Protein AF-U2ZRL0-F1 (afdb_monomer)

Structure (mmCIF, N/CA/C/O backbone):
data_AF-U2ZRL0-F1
#
_entry.id   AF-U2ZRL0-F1
#
loop_
_atom_site.group_PDB
_atom_site.id
_atom_site.type_symbol
_atom_site.label_atom_id
_atom_site.label_alt_id
_atom_site.label_comp_id
_atom_site.label_asym_id
_atom_site.label_entity_id
_atom_site.label_seq_id
_atom_site.pdbx_PDB_ins_code
_atom_site.Cartn_x
_atom_site.Cartn_y
_atom_site.Cartn_z
_atom_site.occupancy
_atom_site.B_iso_or_equiv
_atom_site.auth_seq_id
_atom_site.auth_comp_id
_atom_site.auth_asym_id
_atom_site.auth_atom_id
_atom_site.pdbx_PDB_model_num
ATOM 1 N N . MET A 1 1 ? -9.849 -4.096 -5.972 1.00 90.25 1 MET A N 1
ATOM 2 C CA . MET A 1 1 ? -9.558 -5.100 -4.924 1.00 90.25 1 MET A CA 1
ATOM 3 C C . MET A 1 1 ? -9.598 -4.490 -3.527 1.00 90.25 1 MET A C 1
ATOM 5 O O . MET A 1 1 ? -10.509 -4.834 -2.794 1.00 90.25 1 MET A O 1
ATOM 9 N N . ALA A 1 2 ? -8.692 -3.570 -3.168 1.00 96.88 2 ALA A N 1
ATOM 10 C CA . ALA A 1 2 ? -8.623 -2.992 -1.81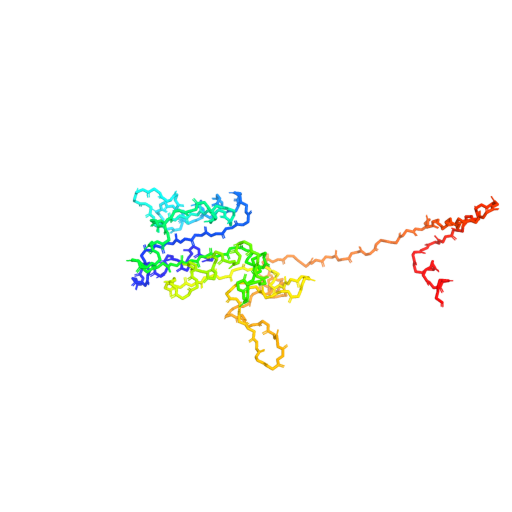5 1.00 96.88 2 ALA A CA 1
ATOM 11 C C . ALA A 1 2 ? -9.963 -2.409 -1.314 1.00 96.88 2 ALA A C 1
ATOM 13 O O . ALA A 1 2 ? -10.403 -2.731 -0.216 1.00 96.88 2 ALA A O 1
ATOM 14 N N . ALA A 1 3 ? -10.660 -1.642 -2.161 1.00 97.69 3 ALA A N 1
ATOM 15 C CA . ALA A 1 3 ? -11.983 -1.100 -1.843 1.00 97.69 3 ALA A CA 1
ATOM 16 C C . ALA A 1 3 ? -13.050 -2.182 -1.590 1.00 97.69 3 ALA A C 1
ATOM 18 O O . ALA A 1 3 ? -13.888 -2.019 -0.711 1.00 97.69 3 ALA A O 1
ATOM 19 N N . GLU A 1 4 ? -13.003 -3.300 -2.323 1.00 97.94 4 GLU A N 1
ATOM 20 C CA . GLU A 1 4 ? -13.949 -4.410 -2.141 1.00 97.94 4 GLU A CA 1
ATOM 21 C C . GLU A 1 4 ? -13.670 -5.168 -0.839 1.00 97.94 4 GLU A C 1
ATOM 23 O O . GLU A 1 4 ? -14.592 -5.523 -0.109 1.00 97.94 4 GLU A O 1
ATOM 28 N N . LEU A 1 5 ? -12.391 -5.360 -0.497 1.00 97.94 5 LEU A N 1
ATOM 29 C CA . LEU A 1 5 ? -12.010 -5.930 0.794 1.00 97.94 5 LEU A CA 1
ATOM 30 C C . LEU A 1 5 ? -12.505 -5.046 1.945 1.00 97.94 5 LEU A C 1
ATOM 32 O O . LEU A 1 5 ? -13.118 -5.553 2.881 1.00 97.94 5 LEU A O 1
ATOM 36 N N . ALA A 1 6 ? -12.288 -3.731 1.854 1.00 98.38 6 ALA A N 1
ATOM 37 C CA . ALA A 1 6 ? -12.780 -2.779 2.843 1.00 98.38 6 ALA A CA 1
ATOM 38 C C . ALA A 1 6 ? -14.313 -2.822 2.962 1.00 98.38 6 ALA A C 1
ATOM 40 O O . ALA A 1 6 ? -14.832 -2.898 4.072 1.00 98.38 6 ALA A O 1
ATOM 41 N N . ASN A 1 7 ? -15.033 -2.864 1.834 1.00 98.31 7 ASN A N 1
ATOM 42 C CA . ASN A 1 7 ? -16.491 -3.017 1.803 1.00 98.31 7 ASN A CA 1
ATOM 43 C C . ASN A 1 7 ? -16.935 -4.263 2.570 1.00 98.31 7 ASN A C 1
ATOM 45 O O . ASN A 1 7 ? -17.820 -4.206 3.422 1.00 98.31 7 ASN A O 1
ATOM 49 N N . ARG A 1 8 ? -16.274 -5.394 2.307 1.00 98.38 8 ARG A N 1
ATOM 50 C CA . ARG A 1 8 ? -16.603 -6.656 2.959 1.00 98.38 8 ARG A CA 1
ATOM 51 C C . ARG A 1 8 ? -16.315 -6.625 4.456 1.00 98.38 8 ARG A C 1
ATOM 53 O O . ARG A 1 8 ? -17.116 -7.143 5.226 1.00 98.38 8 ARG A O 1
ATOM 60 N N . LEU A 1 9 ? -15.204 -6.022 4.875 1.00 98.50 9 LEU A N 1
ATOM 61 C CA . LEU A 1 9 ? -14.854 -5.887 6.290 1.00 98.50 9 LEU A CA 1
ATOM 62 C C . LEU A 1 9 ? -15.822 -4.960 7.038 1.00 98.50 9 LEU A C 1
ATOM 64 O O . LEU A 1 9 ? -16.202 -5.288 8.158 1.00 98.50 9 LEU A O 1
ATOM 68 N N . LEU A 1 10 ? -16.272 -3.870 6.410 1.00 98.19 10 LEU A N 1
ATOM 69 C CA . LEU A 1 10 ? -17.304 -2.982 6.958 1.00 98.19 10 LEU A CA 1
ATOM 70 C C . LEU A 1 10 ? -18.647 -3.711 7.107 1.00 98.19 10 LEU A C 1
ATOM 72 O O . LEU A 1 10 ? -19.270 -3.653 8.160 1.00 98.19 10 LEU A O 1
ATOM 76 N N . GLN A 1 11 ? -19.084 -4.446 6.079 1.00 98.12 11 GLN A N 1
ATOM 77 C CA . GLN A 1 11 ? -20.334 -5.221 6.122 1.00 98.12 11 GLN A CA 1
ATOM 78 C C . GLN A 1 11 ? -20.322 -6.327 7.182 1.00 98.12 11 GLN A C 1
ATOM 80 O O . GLN A 1 11 ? -21.369 -6.686 7.712 1.00 98.12 11 GLN A O 1
ATOM 85 N N . LEU A 1 12 ? -19.146 -6.894 7.455 1.00 98.44 12 LEU A N 1
ATOM 86 C CA . LEU A 1 12 ? -18.948 -7.908 8.487 1.00 98.44 12 LEU A CA 1
ATOM 87 C C . LEU A 1 12 ? -18.695 -7.307 9.876 1.00 98.44 12 LEU A C 1
ATOM 89 O O . LEU A 1 12 ? -18.368 -8.066 10.785 1.00 98.44 12 LEU A O 1
ATOM 93 N N . ASP A 1 13 ? -18.806 -5.983 10.025 1.00 98.19 13 ASP A N 1
ATOM 94 C CA . ASP A 1 13 ? -18.546 -5.259 11.269 1.00 98.19 13 ASP A CA 1
ATOM 95 C C . ASP A 1 13 ? -17.174 -5.606 11.875 1.00 98.19 13 ASP A C 1
ATOM 97 O O . ASP A 1 13 ? -17.035 -5.868 13.067 1.00 98.19 13 ASP A O 1
ATOM 101 N N . LYS A 1 14 ? -16.139 -5.688 11.028 1.00 98.56 14 LYS A N 1
ATOM 102 C CA . LYS A 1 14 ? -14.753 -5.970 11.446 1.00 98.56 14 LYS A CA 1
ATOM 103 C C . LYS A 1 14 ? -13.887 -4.721 11.552 1.00 98.56 14 LYS A C 1
ATOM 105 O O . LYS A 1 14 ? -12.856 -4.771 12.216 1.00 98.56 14 LYS A O 1
ATOM 110 N N . ILE A 1 15 ? -14.281 -3.646 10.876 1.00 98.56 15 ILE A N 1
ATOM 111 C CA . ILE A 1 15 ? -13.578 -2.362 10.858 1.00 98.56 15 ILE A CA 1
ATOM 112 C C . ILE A 1 15 ? -14.587 -1.220 10.925 1.00 98.56 15 ILE A C 1
ATOM 114 O O . ILE A 1 15 ? -15.712 -1.365 10.451 1.00 98.56 15 ILE A O 1
ATOM 118 N N . ASP A 1 16 ? -14.149 -0.087 11.457 1.00 98.06 16 ASP A N 1
ATOM 119 C CA . ASP A 1 16 ? -14.933 1.145 11.577 1.00 98.06 16 ASP A CA 1
ATOM 120 C C . ASP A 1 16 ? -14.483 2.198 10.557 1.00 98.06 16 ASP A C 1
ATOM 122 O O . ASP A 1 16 ? -15.308 2.915 9.984 1.00 98.06 16 ASP A O 1
ATOM 126 N N . LEU A 1 17 ? -13.168 2.271 10.316 1.00 98.19 17 LEU A N 1
ATOM 127 C CA . LEU A 1 17 ? -12.525 3.289 9.488 1.00 98.19 17 LEU A CA 1
ATOM 128 C C . LEU A 1 17 ? -11.502 2.684 8.523 1.00 98.19 17 LEU A C 1
ATOM 130 O O . LEU A 1 17 ? -10.914 1.630 8.777 1.00 98.19 17 LEU A O 1
ATOM 134 N N . VAL A 1 18 ? -11.261 3.396 7.422 1.00 98.44 18 VAL A N 1
ATOM 135 C CA . VAL A 1 18 ? -10.249 3.042 6.419 1.00 98.44 18 VAL A CA 1
ATOM 136 C C . VAL A 1 18 ? -9.253 4.184 6.243 1.00 98.44 18 VAL A C 1
ATOM 138 O O . VAL A 1 18 ? -9.642 5.297 5.894 1.00 98.44 18 VAL A O 1
ATOM 141 N N . LEU A 1 19 ? -7.965 3.904 6.420 1.00 98.44 19 LEU A N 1
ATOM 142 C CA . LEU A 1 19 ? -6.886 4.842 6.113 1.00 98.44 19 LEU A CA 1
ATOM 143 C C . LEU A 1 19 ? -6.071 4.314 4.933 1.00 98.44 19 LEU A C 1
ATOM 145 O O . LEU A 1 19 ? -5.589 3.187 4.974 1.00 98.44 19 LEU A O 1
ATOM 149 N N . CYS A 1 20 ? -5.919 5.118 3.883 1.00 98.44 20 CYS A N 1
ATOM 150 C CA . CYS A 1 20 ? -5.143 4.760 2.696 1.00 98.44 20 CYS A CA 1
ATOM 151 C C . CYS A 1 20 ? -3.927 5.676 2.542 1.00 98.44 20 CYS A C 1
ATOM 153 O O . CYS A 1 20 ? -4.073 6.898 2.524 1.00 98.44 20 CYS A O 1
ATOM 155 N N . PHE A 1 21 ? -2.756 5.085 2.329 1.00 98.31 21 PHE A N 1
ATOM 156 C CA . PHE A 1 21 ? -1.492 5.782 2.127 1.00 98.31 21 PHE A CA 1
ATOM 157 C C . PHE A 1 21 ? -0.893 5.413 0.769 1.00 98.31 21 PHE A C 1
ATOM 159 O O . PHE A 1 21 ? -0.893 4.245 0.376 1.00 98.31 21 PHE A O 1
ATOM 166 N N . ALA A 1 22 ? -0.406 6.412 0.035 1.00 97.88 22 ALA A N 1
ATOM 167 C CA . ALA A 1 22 ? 0.125 6.234 -1.315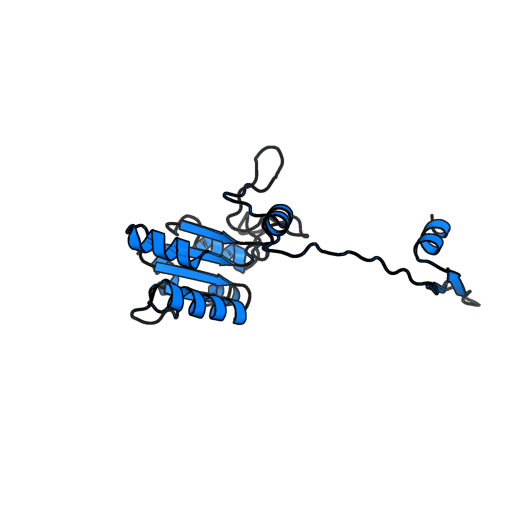 1.00 97.88 22 ALA A CA 1
ATOM 168 C C . ALA A 1 22 ? 1.309 7.172 -1.613 1.00 97.88 22 ALA A C 1
ATOM 170 O O . ALA A 1 22 ? 1.442 8.219 -0.975 1.00 97.88 22 ALA A O 1
ATOM 171 N N . PRO A 1 23 ? 2.149 6.878 -2.622 1.00 96.81 23 PRO A N 1
ATOM 172 C CA . PRO A 1 23 ? 3.321 7.704 -2.922 1.00 96.81 23 PRO A CA 1
ATOM 173 C C . PRO A 1 23 ? 3.004 9.044 -3.601 1.00 96.81 23 PRO A C 1
ATOM 175 O O . PRO A 1 23 ? 3.844 9.943 -3.584 1.00 96.81 23 PRO A O 1
ATOM 178 N N . SER A 1 24 ? 1.826 9.201 -4.217 1.0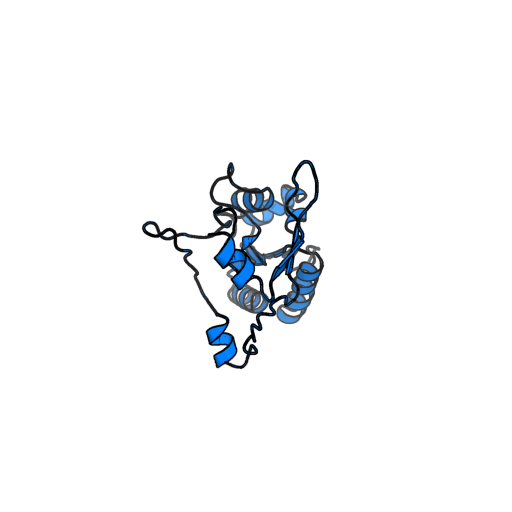0 97.00 24 SER A N 1
ATOM 179 C CA . SER A 1 24 ? 1.486 10.405 -4.984 1.00 97.00 24 SER A CA 1
ATOM 180 C C . SER A 1 24 ? 0.028 10.833 -4.830 1.00 97.00 24 SER A C 1
ATOM 182 O O . SER A 1 24 ? -0.867 10.014 -4.611 1.00 97.00 24 SER A O 1
ATOM 184 N N . CYS A 1 25 ? -0.228 12.130 -5.020 1.00 97.25 25 CYS A N 1
ATOM 185 C CA . CYS A 1 25 ? -1.578 12.696 -4.981 1.00 97.25 25 CYS A CA 1
ATOM 186 C C . CYS A 1 25 ? -2.514 12.070 -6.028 1.00 97.25 25 CYS A C 1
ATOM 188 O O . CYS A 1 25 ? -3.709 11.943 -5.782 1.00 97.25 25 CYS A O 1
ATOM 190 N N . GLN A 1 26 ? -1.981 11.652 -7.181 1.00 97.69 26 GLN A N 1
ATOM 191 C CA . GLN A 1 26 ? -2.773 10.997 -8.224 1.00 97.69 26 GLN A CA 1
ATOM 192 C C . GLN A 1 26 ? -3.321 9.649 -7.746 1.00 97.69 26 GLN A C 1
ATOM 194 O O . GLN A 1 26 ? -4.488 9.339 -7.982 1.00 97.69 26 GLN A O 1
ATOM 199 N N . VAL A 1 27 ? -2.498 8.861 -7.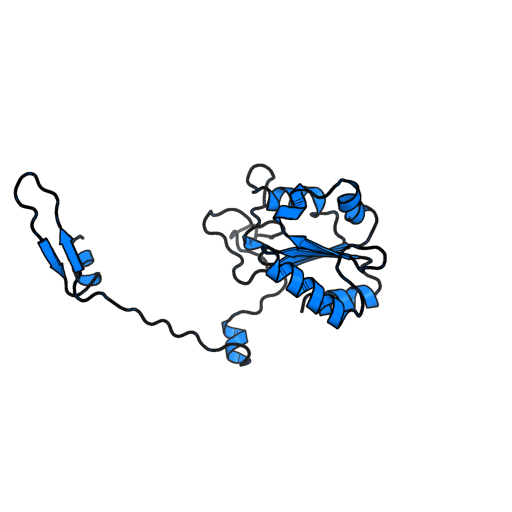050 1.00 96.94 27 VAL A N 1
ATOM 200 C CA . VAL A 1 27 ? -2.937 7.582 -6.482 1.00 96.94 27 VAL A CA 1
ATOM 201 C C . VAL A 1 27 ? -3.921 7.816 -5.335 1.00 96.94 27 VAL A C 1
ATOM 203 O O . VAL A 1 27 ? -4.943 7.138 -5.270 1.00 96.94 27 VAL A O 1
ATOM 206 N N . VAL A 1 28 ? -3.683 8.823 -4.486 1.00 98.19 28 VAL A N 1
ATOM 207 C CA . VAL A 1 28 ? -4.630 9.230 -3.428 1.00 98.19 28 VAL A CA 1
ATOM 208 C C . VAL A 1 28 ? -6.004 9.579 -4.004 1.00 98.19 28 VAL A C 1
ATOM 210 O O . VAL A 1 28 ? -7.022 9.119 -3.489 1.00 98.19 28 VAL A O 1
ATOM 213 N N . GLU A 1 29 ? -6.058 10.346 -5.091 1.00 98.00 29 GLU A N 1
ATOM 214 C CA . GLU A 1 29 ? -7.327 10.677 -5.744 1.00 98.00 29 GLU A CA 1
ATOM 215 C C . GLU A 1 29 ? -7.984 9.440 -6.377 1.00 98.00 29 GLU A C 1
ATOM 217 O O . GLU A 1 29 ? -9.196 9.237 -6.270 1.00 98.00 29 GLU A O 1
ATOM 222 N N . GLY A 1 30 ? -7.175 8.542 -6.946 1.00 97.69 30 GLY A N 1
ATOM 223 C CA . GLY A 1 30 ? -7.627 7.226 -7.398 1.00 97.69 30 GLY A CA 1
ATOM 224 C C . GLY A 1 3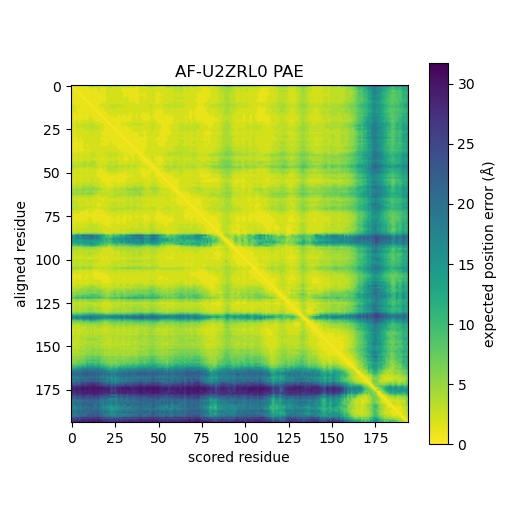0 ? -8.263 6.401 -6.274 1.00 97.69 30 GLY A C 1
ATOM 225 O O . GLY A 1 30 ? -9.330 5.807 -6.477 1.00 97.69 30 GLY A O 1
ATOM 226 N N . PHE A 1 31 ? -7.666 6.410 -5.076 1.00 97.75 31 PHE A N 1
ATOM 227 C CA . PHE A 1 31 ? -8.250 5.799 -3.886 1.00 97.75 31 PHE A CA 1
ATOM 228 C C . PHE A 1 31 ? -9.587 6.440 -3.531 1.00 97.75 31 PHE A C 1
ATOM 230 O O . PHE A 1 31 ? -10.578 5.720 -3.430 1.00 97.75 31 PHE A O 1
ATOM 237 N N . ARG A 1 32 ? -9.656 7.770 -3.409 1.00 98.12 32 ARG A N 1
ATOM 238 C CA . ARG A 1 32 ? -10.901 8.480 -3.069 1.00 98.12 32 ARG A CA 1
ATOM 239 C C . ARG A 1 32 ? -12.036 8.150 -4.027 1.00 98.12 32 ARG A C 1
ATOM 241 O O . ARG A 1 32 ? -13.119 7.774 -3.575 1.00 98.12 32 ARG A O 1
ATOM 248 N N . SER A 1 33 ?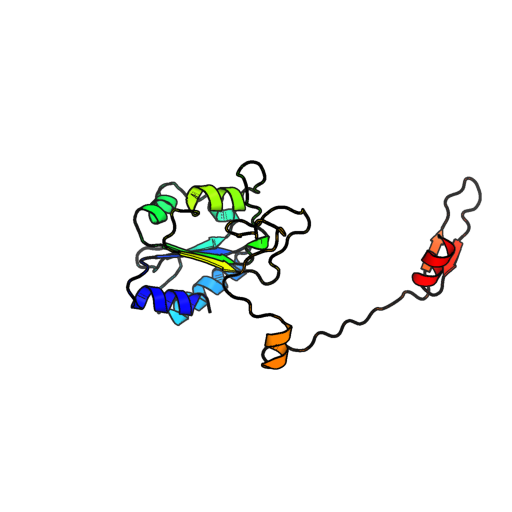 -11.778 8.231 -5.329 1.00 97.94 33 SER A N 1
ATOM 249 C CA . SER A 1 33 ? -12.762 7.935 -6.371 1.00 97.94 33 SER A CA 1
ATOM 250 C C . SER A 1 33 ? -13.229 6.476 -6.318 1.00 97.94 33 SER A C 1
ATOM 252 O O . SER A 1 33 ? -14.430 6.197 -6.259 1.00 97.94 33 SER A O 1
ATOM 254 N N . THR A 1 34 ? -12.287 5.530 -6.248 1.00 98.00 34 THR A N 1
ATOM 255 C CA . THR A 1 34 ? -12.600 4.093 -6.244 1.00 98.00 34 THR A CA 1
ATOM 256 C C . THR A 1 34 ? -13.359 3.682 -4.986 1.00 98.00 34 THR A C 1
ATOM 258 O O . THR A 1 34 ? -14.380 3.003 -5.082 1.00 98.00 34 THR A O 1
ATOM 261 N N . PHE A 1 35 ? -12.896 4.106 -3.808 1.00 97.88 35 PHE A N 1
ATOM 262 C CA . PHE A 1 35 ? -13.552 3.789 -2.540 1.00 97.88 35 PHE A CA 1
ATOM 263 C C . PHE A 1 35 ? -14.929 4.437 -2.452 1.00 97.88 35 PHE A C 1
ATOM 265 O O . PHE A 1 35 ? -15.877 3.757 -2.077 1.00 97.88 35 PHE A O 1
ATOM 272 N N . SER A 1 36 ? -15.080 5.692 -2.881 1.00 97.06 36 SER A N 1
ATOM 273 C CA . SER A 1 36 ? -16.393 6.348 -2.882 1.00 97.06 36 SER A CA 1
ATOM 274 C C . SER A 1 36 ? -17.391 5.623 -3.780 1.00 97.06 36 SER A C 1
ATOM 276 O O . SER A 1 36 ? -18.542 5.434 -3.394 1.00 97.06 36 SER A O 1
ATOM 278 N N . LYS A 1 37 ? -16.943 5.150 -4.950 1.00 97.69 37 LYS A N 1
ATOM 279 C CA . LYS A 1 37 ? -17.781 4.380 -5.874 1.00 97.69 37 LYS A CA 1
ATOM 280 C C . LYS A 1 37 ? -18.199 3.021 -5.305 1.00 97.69 37 LYS A C 1
ATOM 282 O O . LYS A 1 37 ? -19.337 2.617 -5.505 1.00 97.69 37 LYS A O 1
ATOM 287 N N . VAL A 1 38 ? -17.287 2.313 -4.639 1.00 97.88 38 VAL A N 1
ATOM 288 C CA . VAL A 1 38 ? -17.538 0.957 -4.117 1.00 97.88 38 VAL A CA 1
ATOM 289 C C . VAL A 1 38 ? -18.320 0.988 -2.803 1.00 97.88 38 VAL A C 1
ATOM 291 O O . VAL A 1 38 ? -19.239 0.199 -2.621 1.00 97.88 38 VAL A O 1
ATOM 294 N N . LEU A 1 39 ? -17.977 1.904 -1.895 1.00 96.06 39 LEU A N 1
ATOM 295 C CA . LEU A 1 39 ? -18.561 1.986 -0.554 1.00 96.06 39 LEU A CA 1
ATOM 296 C C . LEU A 1 39 ? -19.818 2.858 -0.490 1.00 96.06 39 LEU A C 1
ATOM 298 O O . LEU A 1 39 ? -20.537 2.815 0.505 1.00 96.06 39 LEU A O 1
ATOM 302 N N . GLY A 1 40 ? -20.047 3.719 -1.488 1.00 96.19 40 GLY A N 1
ATOM 303 C CA . GLY A 1 40 ? -21.086 4.753 -1.427 1.00 96.19 40 GLY A CA 1
ATOM 304 C C . GLY A 1 40 ? -20.841 5.804 -0.333 1.00 96.19 40 GLY A C 1
ATOM 305 O O . GLY A 1 40 ? -21.757 6.536 0.036 1.00 96.19 40 GLY A O 1
ATOM 306 N N . ARG A 1 41 ? -19.621 5.873 0.216 1.00 95.88 41 ARG A N 1
ATOM 307 C CA . ARG A 1 41 ? -19.214 6.763 1.315 1.00 95.88 41 ARG A CA 1
ATOM 308 C C . ARG A 1 41 ? -17.906 7.461 0.964 1.00 95.88 41 ARG A C 1
ATOM 310 O O . ARG A 1 41 ? -17.034 6.855 0.351 1.00 95.88 41 ARG A O 1
ATOM 317 N N . ARG A 1 42 ? -17.756 8.721 1.378 1.00 96.88 42 ARG A N 1
ATOM 318 C CA . ARG A 1 42 ? -16.551 9.516 1.092 1.00 96.88 42 ARG A CA 1
ATOM 319 C C . ARG A 1 42 ? -15.327 8.966 1.831 1.00 96.88 42 ARG A C 1
ATOM 321 O O . ARG A 1 42 ? -15.467 8.453 2.939 1.00 96.88 42 ARG A O 1
ATOM 328 N N . LEU A 1 43 ? -14.147 9.144 1.235 1.00 97.06 43 LEU A N 1
ATOM 329 C CA . LEU A 1 43 ? -12.829 8.824 1.810 1.00 97.06 43 LEU A CA 1
ATOM 330 C C . LEU A 1 43 ? -11.924 10.078 1.854 1.00 97.06 43 LEU A C 1
ATOM 332 O O . LEU A 1 43 ? -10.732 10.036 1.549 1.00 97.06 43 LEU A O 1
ATOM 336 N N . ASP A 1 44 ? -12.520 11.236 2.134 1.00 95.38 44 ASP A N 1
ATOM 337 C CA . ASP A 1 44 ? -11.863 12.550 2.120 1.00 95.38 44 ASP A CA 1
ATOM 338 C C . ASP A 1 44 ? -11.360 13.002 3.502 1.00 95.38 44 ASP A C 1
ATOM 340 O O . ASP A 1 44 ? -10.741 14.057 3.601 1.00 95.38 44 ASP A O 1
ATOM 344 N N . GLY A 1 45 ? -11.594 12.210 4.555 1.00 94.00 45 GLY A N 1
ATOM 345 C CA . GLY A 1 45 ? -11.216 12.533 5.933 1.00 94.00 45 GLY A CA 1
ATOM 346 C C . GLY A 1 45 ? -12.119 13.558 6.626 1.00 94.00 45 GLY A C 1
ATOM 347 O O . GLY A 1 45 ? -11.861 13.912 7.772 1.00 94.00 45 GLY A O 1
ATOM 348 N N . LEU A 1 46 ? -13.183 14.034 5.973 1.00 94.44 46 LEU A N 1
ATOM 349 C CA . LEU A 1 46 ? -14.118 14.990 6.568 1.00 94.44 46 LEU A CA 1
ATOM 350 C C . LEU A 1 46 ? -15.202 14.282 7.388 1.00 94.44 46 LEU A C 1
ATOM 352 O O . LEU A 1 46 ? -15.455 13.088 7.233 1.00 94.44 46 LEU A O 1
ATOM 356 N N . ILE A 1 47 ? -15.916 15.039 8.225 1.00 92.38 47 ILE A N 1
ATOM 357 C CA . ILE A 1 47 ? -17.025 14.510 9.032 1.00 92.38 47 ILE A CA 1
ATOM 358 C C . ILE A 1 47 ? -18.033 13.762 8.143 1.00 92.38 47 ILE A C 1
ATOM 360 O O . ILE A 1 47 ? -18.530 14.291 7.143 1.00 92.38 47 ILE A O 1
ATOM 364 N N . GLY A 1 48 ? -18.332 12.519 8.525 1.00 91.94 48 GLY A N 1
ATOM 365 C CA . GLY A 1 48 ? -19.216 11.607 7.792 1.00 91.94 48 GLY A CA 1
ATOM 366 C C . GLY A 1 48 ? -18.514 10.723 6.752 1.00 91.94 48 GLY A C 1
ATOM 367 O O . GLY A 1 48 ? -19.152 9.832 6.187 1.00 91.94 48 GLY A O 1
ATOM 368 N N . ALA A 1 49 ? -17.215 10.923 6.507 1.00 96.06 49 ALA A N 1
ATOM 369 C CA . ALA A 1 49 ? -16.407 10.009 5.709 1.00 96.06 49 ALA A CA 1
ATOM 370 C C . ALA A 1 49 ? -16.224 8.659 6.419 1.00 96.06 49 ALA A C 1
ATOM 372 O O . ALA A 1 49 ? -16.315 8.554 7.640 1.00 96.06 49 ALA A O 1
ATOM 373 N N . VAL A 1 50 ? -15.956 7.608 5.644 1.00 97.06 50 VAL A N 1
ATOM 374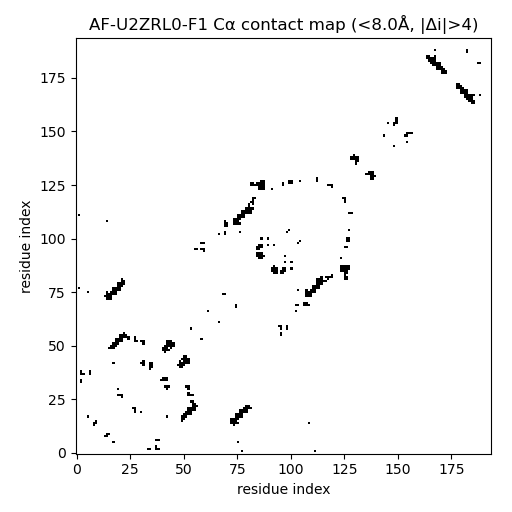 C CA . VAL A 1 50 ? -15.555 6.289 6.173 1.00 97.06 50 VAL A CA 1
ATOM 375 C C . VAL A 1 50 ? -14.063 6.237 6.523 1.00 97.06 50 VAL A C 1
ATOM 377 O O . VAL A 1 50 ? -13.563 5.233 7.015 1.00 97.06 50 VAL A O 1
ATOM 380 N N . GLY A 1 51 ? -13.340 7.321 6.255 1.00 97.25 51 GLY A N 1
ATOM 381 C CA . GLY A 1 51 ? -11.928 7.463 6.555 1.00 97.25 51 GLY A CA 1
ATOM 382 C C . GLY A 1 51 ? -11.251 8.428 5.591 1.00 97.25 51 GLY A C 1
ATOM 383 O O . GLY A 1 51 ? -11.911 9.303 5.019 1.00 97.25 51 GLY A O 1
ATOM 384 N N . ALA A 1 52 ? -9.945 8.271 5.407 1.00 97.62 52 ALA A N 1
ATOM 385 C CA . ALA A 1 52 ? -9.115 9.223 4.683 1.00 97.62 52 ALA A CA 1
ATOM 386 C C . ALA A 1 52 ? -8.121 8.523 3.753 1.00 97.62 52 ALA A C 1
ATOM 388 O O . ALA A 1 52 ? -7.632 7.433 4.039 1.00 97.62 52 ALA A O 1
ATOM 389 N N . ALA A 1 53 ? -7.791 9.192 2.651 1.00 98.06 53 ALA A N 1
ATOM 390 C CA . ALA A 1 53 ? -6.637 8.858 1.828 1.00 98.06 53 ALA A CA 1
ATOM 391 C C . ALA A 1 53 ? -5.655 10.031 1.818 1.00 98.06 53 ALA A C 1
ATOM 393 O O . ALA A 1 53 ? -6.053 11.179 1.568 1.00 98.06 53 ALA A O 1
ATOM 394 N N . CYS A 1 54 ? -4.384 9.734 2.064 1.00 97.44 54 CYS A N 1
ATOM 395 C CA . CYS A 1 54 ? -3.301 10.702 2.127 1.00 97.44 54 CYS A CA 1
ATOM 396 C C . CYS A 1 54 ? -2.012 10.133 1.522 1.00 97.44 54 CYS A C 1
ATOM 398 O O . CYS A 1 54 ? -1.900 8.946 1.211 1.00 97.44 54 CYS A O 1
ATOM 400 N N . THR A 1 55 ? -1.050 11.011 1.259 1.00 98.12 55 THR A N 1
ATOM 401 C CA . THR A 1 55 ? 0.254 10.579 0.760 1.00 98.12 55 THR A CA 1
ATOM 402 C C . THR A 1 55 ? 1.148 10.131 1.911 1.00 98.12 55 THR A C 1
ATOM 404 O O . THR A 1 55 ? 0.936 10.534 3.055 1.00 98.12 55 THR A O 1
ATOM 407 N N . TYR A 1 56 ? 2.197 9.362 1.621 1.00 97.44 56 TYR A N 1
ATOM 408 C CA . TYR A 1 56 ? 3.203 9.036 2.636 1.00 97.44 56 TYR A CA 1
ATOM 409 C C . TYR A 1 56 ? 3.853 10.287 3.241 1.00 97.44 56 TYR A C 1
ATOM 411 O O . TYR A 1 56 ? 4.060 10.355 4.446 1.00 97.44 56 TYR A O 1
ATOM 419 N N . GLN A 1 57 ? 4.102 11.319 2.430 1.00 96.00 57 GLN A N 1
ATOM 420 C CA . GLN A 1 57 ? 4.634 12.601 2.896 1.00 96.00 57 GLN A CA 1
ATOM 421 C C . GLN A 1 57 ? 3.689 13.294 3.883 1.00 96.00 57 GLN A C 1
ATOM 423 O O . GLN A 1 57 ? 4.150 14.015 4.756 1.00 96.00 57 GLN A O 1
ATOM 428 N N . ALA A 1 58 ? 2.375 13.087 3.757 1.00 95.56 58 ALA A N 1
ATOM 429 C CA . ALA A 1 58 ? 1.403 13.680 4.663 1.00 95.56 58 ALA A CA 1
ATOM 430 C C . ALA A 1 58 ? 1.398 13.020 6.050 1.00 95.56 58 ALA A C 1
ATOM 432 O O . ALA A 1 58 ? 0.860 13.634 6.967 1.00 95.56 58 ALA A O 1
ATOM 433 N N . MET A 1 59 ? 1.976 11.819 6.215 1.00 94.75 59 MET A N 1
ATOM 434 C CA . MET A 1 59 ? 2.053 11.131 7.513 1.00 94.75 59 MET A CA 1
ATOM 435 C C . MET A 1 59 ? 2.827 11.958 8.540 1.00 94.75 59 MET A C 1
ATOM 437 O O . MET A 1 59 ? 2.342 12.141 9.648 1.00 94.75 59 MET A O 1
ATOM 441 N N . ASP A 1 60 ? 3.967 12.536 8.149 1.00 90.94 60 ASP A N 1
ATOM 442 C CA . ASP A 1 60 ? 4.803 13.362 9.039 1.00 90.94 60 ASP A CA 1
ATOM 443 C C . ASP A 1 60 ? 4.096 14.640 9.527 1.00 90.94 60 ASP A C 1
ATOM 445 O O . ASP A 1 60 ? 4.532 15.263 10.492 1.00 90.94 60 ASP A O 1
ATOM 449 N N . TYR A 1 61 ? 3.009 15.041 8.862 1.00 93.44 61 TYR A N 1
ATOM 450 C CA . TYR A 1 61 ? 2.223 16.229 9.198 1.00 93.44 61 TYR A CA 1
ATOM 451 C C . TYR A 1 61 ? 0.870 15.898 9.838 1.00 93.44 61 TYR A C 1
ATOM 453 O O . TYR A 1 61 ? 0.082 16.815 10.074 1.00 93.44 61 TYR A O 1
ATOM 461 N N . GLN A 1 62 ? 0.567 14.619 10.082 1.00 94.31 62 GLN A N 1
ATOM 462 C CA . GLN A 1 62 ? -0.621 14.245 10.846 1.00 94.31 62 GLN A CA 1
ATOM 463 C C . GLN A 1 62 ? -0.404 14.542 12.329 1.00 94.31 62 GLN A C 1
ATOM 465 O O . GLN A 1 62 ? 0.691 14.352 12.859 1.00 94.31 62 GLN A O 1
ATOM 470 N N . ASP A 1 63 ? -1.453 15.016 12.991 1.00 93.94 63 ASP A N 1
ATOM 471 C CA . ASP A 1 63 ? -1.425 15.333 14.412 1.00 93.94 63 ASP A CA 1
ATOM 472 C C . ASP A 1 63 ? -1.719 14.102 15.285 1.00 93.94 63 ASP A C 1
ATOM 474 O O . ASP A 1 63 ? -2.095 13.027 14.813 1.00 93.94 63 ASP A O 1
ATOM 478 N N . GLU A 1 64 ? -1.546 14.259 16.598 1.00 93.62 64 GLU A N 1
ATOM 479 C CA . GLU A 1 64 ? -1.850 13.207 17.574 1.00 93.62 64 GLU A CA 1
ATOM 480 C C . GLU A 1 64 ? -3.316 12.759 17.499 1.00 93.62 64 GLU A C 1
ATOM 482 O O . GLU A 1 64 ? -3.613 11.583 17.694 1.00 93.62 64 GLU A O 1
ATOM 487 N N . ALA A 1 65 ? -4.236 13.672 17.168 1.00 94.19 65 ALA A N 1
ATOM 488 C CA . ALA A 1 65 ? -5.654 13.357 17.037 1.00 94.19 65 ALA A CA 1
ATOM 489 C C . ALA A 1 65 ? -5.926 12.397 15.870 1.00 94.19 65 ALA A C 1
ATOM 491 O O . ALA A 1 65 ? -6.751 11.491 16.002 1.00 94.19 65 ALA A O 1
ATOM 492 N N . PHE A 1 66 ? -5.221 12.557 14.748 1.00 95.44 66 PHE A N 1
ATOM 493 C CA . PHE A 1 66 ? -5.276 11.616 13.637 1.00 95.44 66 PHE A CA 1
ATOM 494 C C . PHE A 1 66 ? -4.750 10.236 14.041 1.00 95.44 66 PHE A C 1
ATOM 496 O O . PHE A 1 66 ? -5.412 9.232 13.777 1.00 95.44 66 PHE A O 1
ATOM 503 N N . TRP A 1 67 ? -3.592 10.160 14.704 1.00 95.62 67 TRP A N 1
ATOM 504 C CA . TRP A 1 67 ? -3.010 8.872 15.101 1.00 95.62 67 TRP A CA 1
ATOM 505 C C . TRP A 1 67 ? -3.829 8.159 16.180 1.00 95.62 67 TRP A C 1
ATOM 507 O O . TRP A 1 67 ? -4.010 6.944 16.105 1.00 95.62 67 TRP A O 1
ATOM 517 N N . ALA A 1 68 ? -4.449 8.911 17.092 1.00 95.69 68 ALA A N 1
ATOM 518 C CA . ALA A 1 68 ? -5.382 8.379 18.080 1.00 95.69 68 ALA A CA 1
ATOM 519 C C . ALA A 1 68 ? -6.596 7.671 17.445 1.00 95.69 68 ALA A C 1
ATOM 521 O O . ALA A 1 68 ? -7.279 6.900 18.121 1.00 95.69 68 ALA A O 1
ATOM 522 N N . LEU A 1 69 ? -6.891 7.875 16.153 1.00 95.88 69 LEU A N 1
ATOM 523 C CA . LEU A 1 69 ? -7.927 7.100 15.462 1.00 95.88 69 LEU A CA 1
ATOM 524 C C . LEU A 1 69 ? -7.601 5.603 15.425 1.00 95.88 69 LEU A C 1
ATOM 526 O O . LEU A 1 69 ? -8.523 4.796 15.516 1.00 95.88 69 LEU A O 1
ATOM 530 N N . LEU A 1 70 ? -6.324 5.230 15.300 1.00 96.56 70 LEU A N 1
ATOM 531 C CA . LEU A 1 70 ? -5.898 3.827 15.273 1.00 96.56 70 LEU A CA 1
ATOM 532 C C . LEU A 1 70 ? -6.074 3.140 16.630 1.00 96.56 70 LEU A C 1
ATOM 534 O O . LEU A 1 70 ? -6.335 1.946 16.667 1.00 96.56 70 LEU A O 1
ATOM 538 N N . GLU A 1 71 ? -6.000 3.897 17.725 1.00 94.88 71 GLU A N 1
ATOM 539 C CA . GLU A 1 71 ? -6.221 3.384 19.08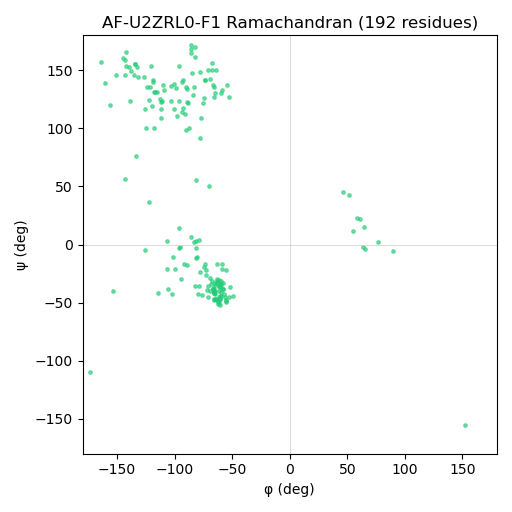1 1.00 94.88 71 GLU A CA 1
ATOM 540 C C . GLU A 1 71 ? -7.713 3.297 19.434 1.00 94.88 71 GLU A C 1
ATOM 542 O O . GLU A 1 71 ? -8.151 2.385 20.134 1.00 94.88 71 GLU A O 1
ATOM 547 N N . ASN A 1 72 ? -8.509 4.256 18.951 1.00 96.25 72 ASN A N 1
ATOM 548 C CA . ASN A 1 72 ? -9.913 4.404 19.339 1.00 96.25 72 ASN A CA 1
ATOM 549 C C . ASN A 1 72 ? -10.898 3.658 18.426 1.00 96.25 72 ASN A C 1
ATOM 551 O O . ASN A 1 72 ? -12.056 3.471 18.804 1.00 96.25 72 ASN A O 1
ATOM 555 N N . TYR A 1 73 ? -10.473 3.254 17.227 1.00 97.94 73 TYR A N 1
ATOM 556 C CA . TYR A 1 73 ? -11.327 2.616 16.225 1.00 97.94 73 TYR A CA 1
ATOM 557 C C . TYR A 1 73 ? -10.648 1.398 15.603 1.00 97.94 73 TYR A C 1
ATOM 559 O O . TYR A 1 73 ? -9.427 1.316 15.500 1.00 97.94 73 TYR A O 1
ATOM 567 N N . ARG A 1 74 ? -11.444 0.454 15.088 1.00 98.38 74 ARG A N 1
ATOM 568 C CA . ARG A 1 74 ? -10.917 -0.685 14.327 1.00 98.38 74 ARG A CA 1
ATOM 569 C C . ARG A 1 74 ? -10.564 -0.218 12.921 1.00 98.38 74 ARG A C 1
ATOM 571 O O . ARG A 1 74 ? -11.411 -0.196 12.027 1.00 98.38 74 ARG A O 1
ATOM 578 N N . VAL A 1 75 ? -9.320 0.200 12.727 1.00 98.50 75 VAL A N 1
ATOM 579 C CA . VAL A 1 75 ? -8.857 0.763 11.453 1.00 98.50 75 VAL A CA 1
ATOM 580 C C . VAL A 1 75 ? -8.317 -0.324 10.518 1.00 98.50 75 VAL A C 1
ATOM 582 O O . VAL A 1 75 ? -7.503 -1.156 10.919 1.00 98.50 75 VAL A O 1
ATOM 585 N N . LEU A 1 76 ? -8.723 -0.275 9.245 1.00 98.69 76 LEU A N 1
ATOM 586 C CA . LEU A 1 76 ? -7.986 -0.896 8.141 1.00 98.69 76 LEU A CA 1
ATOM 587 C C . LEU A 1 76 ? -7.011 0.125 7.546 1.00 98.69 76 LEU A C 1
ATOM 589 O O . LEU A 1 76 ? -7.447 1.088 6.912 1.00 98.69 76 LEU A O 1
ATOM 593 N N . ALA A 1 77 ? -5.710 -0.106 7.706 1.00 98.50 77 ALA A N 1
ATOM 594 C CA . ALA A 1 77 ? -4.666 0.702 7.080 1.00 98.50 77 ALA A CA 1
ATOM 595 C C . ALA A 1 77 ? -4.181 0.048 5.778 1.00 98.50 77 ALA A C 1
ATOM 597 O O . ALA A 1 77 ? -3.753 -1.106 5.766 1.00 98.50 77 ALA A O 1
ATOM 598 N N . ILE A 1 78 ? -4.255 0.775 4.667 1.00 98.56 78 ILE A N 1
ATOM 599 C CA . ILE A 1 78 ? -3.923 0.297 3.324 1.00 98.56 78 ILE A CA 1
ATOM 600 C C . ILE A 1 78 ? -2.748 1.102 2.791 1.00 98.56 78 ILE A C 1
ATOM 602 O O . ILE A 1 78 ? -2.775 2.329 2.811 1.00 98.56 78 ILE A O 1
ATOM 606 N N . PHE A 1 79 ? -1.749 0.410 2.263 1.00 98.31 79 PHE A N 1
ATOM 607 C CA . PHE A 1 79 ? -0.508 1.006 1.794 1.00 98.31 79 PHE A CA 1
ATOM 608 C C . PHE A 1 79 ? -0.250 0.609 0.348 1.00 98.31 79 PHE A C 1
ATOM 610 O O . PHE A 1 79 ? -0.077 -0.575 0.064 1.00 98.31 79 PHE A O 1
ATOM 617 N N . ASP A 1 80 ? -0.224 1.582 -0.559 1.00 97.88 80 ASP A N 1
ATOM 618 C CA . ASP A 1 80 ? 0.138 1.362 -1.961 1.00 97.88 80 ASP A CA 1
ATOM 619 C C . ASP A 1 80 ? 1.628 1.587 -2.202 1.00 97.88 80 ASP A C 1
ATOM 621 O O . ASP A 1 80 ? 2.224 2.494 -1.622 1.00 97.88 80 ASP A O 1
ATOM 625 N N . GLU A 1 81 ? 2.234 0.764 -3.054 1.00 96.31 81 GLU A N 1
ATOM 626 C CA . GLU A 1 81 ? 3.679 0.756 -3.311 1.00 96.31 81 GLU A CA 1
ATOM 627 C C . GLU A 1 81 ? 4.521 0.808 -2.025 1.00 96.31 81 GLU A C 1
ATOM 629 O O . GLU A 1 81 ? 5.507 1.542 -1.904 1.00 96.31 81 GLU A O 1
ATOM 634 N N . ILE A 1 82 ? 4.130 -0.013 -1.041 1.00 96.12 82 ILE A N 1
ATOM 635 C CA . ILE A 1 82 ? 4.761 -0.076 0.287 1.00 96.12 82 ILE A CA 1
ATOM 636 C C . ILE A 1 82 ? 6.270 -0.338 0.209 1.00 96.12 82 ILE A C 1
ATOM 638 O O . ILE A 1 82 ? 7.006 0.022 1.121 1.00 96.12 82 ILE A O 1
ATOM 642 N N . HIS A 1 83 ? 6.765 -0.903 -0.898 1.00 94.69 83 HIS A N 1
ATOM 643 C CA . HIS A 1 83 ? 8.186 -1.164 -1.114 1.00 94.69 83 HIS A CA 1
ATOM 644 C C . HIS A 1 83 ? 9.058 0.106 -1.040 1.00 94.69 83 HIS A C 1
ATOM 646 O O . HIS A 1 83 ? 10.253 0.011 -0.757 1.00 94.69 83 HIS A O 1
ATOM 652 N N . HIS A 1 84 ? 8.488 1.303 -1.218 1.00 93.81 84 HIS A N 1
ATOM 653 C CA . HIS A 1 84 ? 9.188 2.569 -0.981 1.00 93.81 84 HIS A CA 1
ATOM 654 C C . HIS A 1 84 ? 9.416 2.890 0.507 1.00 93.81 84 HIS A C 1
ATOM 656 O O . HIS A 1 84 ? 10.343 3.638 0.832 1.00 93.81 84 HIS A O 1
ATOM 662 N N . CYS A 1 85 ? 8.633 2.304 1.409 1.00 94.50 85 CYS A N 1
ATOM 663 C CA . CYS A 1 85 ? 8.732 2.489 2.853 1.00 94.50 85 CYS A CA 1
ATOM 664 C C . CYS A 1 85 ? 9.732 1.486 3.435 1.00 94.50 85 CYS A C 1
ATOM 666 O O . CYS A 1 85 ? 9.418 0.310 3.621 1.00 94.50 85 CYS A O 1
ATOM 668 N N . ALA A 1 86 ? 10.955 1.945 3.701 1.00 92.44 86 ALA A N 1
ATOM 669 C CA . ALA A 1 86 ? 11.970 1.113 4.335 1.00 92.44 86 ALA A CA 1
ATOM 670 C C . ALA A 1 86 ? 11.638 0.975 5.821 1.00 92.44 86 ALA A C 1
ATOM 672 O O . ALA A 1 86 ? 11.562 1.991 6.507 1.00 92.44 86 ALA A O 1
ATOM 673 N N . GLY A 1 87 ? 11.459 -0.250 6.307 1.00 81.00 87 GLY A N 1
ATOM 674 C CA . GLY A 1 87 ? 11.075 -0.517 7.686 1.00 81.00 87 GLY A CA 1
ATOM 675 C C . GLY A 1 87 ? 11.475 -1.914 8.154 1.00 81.00 87 GLY A C 1
ATOM 676 O O . GLY A 1 87 ? 11.042 -2.910 7.585 1.00 81.00 87 GLY A O 1
ATOM 677 N N . HIS A 1 88 ? 12.305 -1.974 9.195 1.00 72.75 88 HIS A N 1
ATOM 678 C CA . HIS A 1 88 ? 12.614 -3.195 9.958 1.00 72.75 88 HIS A CA 1
ATOM 679 C C . HIS A 1 88 ? 13.022 -2.842 11.397 1.00 72.75 88 HIS A C 1
ATOM 681 O O . HIS A 1 88 ? 12.589 -3.484 12.344 1.00 72.75 88 HIS A O 1
ATOM 687 N N . ASP A 1 89 ? 13.799 -1.766 11.536 1.00 74.19 89 ASP A N 1
ATOM 688 C CA . ASP A 1 89 ? 14.174 -1.102 12.787 1.00 74.19 89 ASP A CA 1
ATOM 689 C C . ASP A 1 89 ? 14.028 0.416 12.578 1.00 74.19 89 ASP A C 1
ATOM 691 O O . ASP A 1 89 ? 14.288 0.910 11.475 1.00 74.19 89 ASP A O 1
ATOM 695 N N . LEU A 1 90 ? 13.638 1.166 13.610 1.00 71.88 90 LEU A N 1
ATOM 696 C CA . LEU A 1 90 ? 13.521 2.627 13.593 1.00 71.88 90 LEU A CA 1
ATOM 697 C C . LEU A 1 90 ? 14.804 3.309 13.096 1.00 71.88 90 LEU A C 1
ATOM 699 O O . LEU A 1 90 ? 14.721 4.286 12.360 1.00 71.88 90 LEU A O 1
ATOM 703 N N . LEU A 1 91 ? 15.982 2.771 13.430 1.00 73.31 91 LEU A N 1
ATOM 704 C CA . LEU A 1 91 ? 17.274 3.345 13.020 1.00 73.31 91 LEU A CA 1
ATOM 705 C C . LEU A 1 91 ? 17.597 3.152 11.531 1.00 73.31 91 LEU A C 1
ATOM 707 O O . LEU A 1 91 ? 18.352 3.932 10.952 1.00 73.31 91 LEU A O 1
ATOM 711 N N . LEU A 1 92 ? 17.052 2.107 10.906 1.00 78.31 92 LEU A N 1
ATOM 712 C CA . LEU A 1 92 ? 17.317 1.764 9.503 1.00 78.31 92 LEU A CA 1
ATOM 713 C C . LEU A 1 92 ? 16.190 2.204 8.562 1.00 78.31 92 LEU A C 1
ATOM 715 O O . LEU A 1 92 ? 16.366 2.187 7.335 1.00 78.31 92 LEU A O 1
ATOM 719 N N . SER A 1 93 ? 15.061 2.613 9.140 1.00 87.81 93 SER A N 1
ATOM 720 C CA . SER A 1 93 ? 13.866 3.054 8.434 1.00 87.81 93 SER A CA 1
ATOM 721 C C . SER A 1 93 ? 14.071 4.412 7.769 1.00 87.81 93 SER A C 1
ATOM 723 O O . SER A 1 93 ? 14.846 5.248 8.230 1.00 87.81 93 SER A O 1
ATOM 725 N N . ASN A 1 94 ? 13.369 4.646 6.661 1.00 92.50 94 ASN A N 1
ATOM 726 C CA . ASN A 1 94 ? 13.181 6.014 6.179 1.00 92.50 94 ASN A CA 1
ATOM 727 C C . ASN A 1 94 ? 12.019 6.672 6.938 1.00 92.50 94 ASN A C 1
ATOM 729 O O . ASN A 1 94 ? 11.285 5.984 7.642 1.00 92.50 94 ASN A O 1
ATOM 733 N N . ALA A 1 95 ? 11.835 7.985 6.770 1.00 92.19 95 ALA A N 1
ATOM 734 C CA . ALA A 1 95 ? 10.786 8.735 7.469 1.00 92.19 95 ALA A CA 1
ATOM 735 C C . ALA A 1 95 ? 9.407 8.057 7.356 1.00 92.19 95 ALA A C 1
ATOM 737 O O . ALA A 1 95 ? 8.731 7.842 8.355 1.00 92.19 95 ALA A O 1
ATOM 738 N N . TRP A 1 96 ? 9.033 7.593 6.159 1.00 94.75 96 TRP A N 1
ATOM 739 C CA . TRP A 1 96 ? 7.747 6.926 5.945 1.00 94.75 96 TRP A CA 1
ATOM 740 C C . TRP A 1 96 ? 7.633 5.591 6.678 1.00 94.75 96 TRP A C 1
ATOM 742 O O . TRP A 1 96 ? 6.636 5.348 7.349 1.00 94.75 96 TRP A O 1
ATOM 752 N N . GLY A 1 97 ? 8.645 4.726 6.578 1.00 94.62 97 GLY A N 1
ATOM 753 C CA . GLY A 1 97 ? 8.636 3.455 7.298 1.00 94.62 97 GLY A CA 1
ATOM 754 C C . GLY A 1 97 ? 8.666 3.642 8.811 1.00 94.62 97 GLY A C 1
ATOM 755 O O . GLY A 1 97 ? 8.010 2.884 9.519 1.00 94.62 97 GLY A O 1
ATOM 756 N N . GLN A 1 98 ? 9.336 4.689 9.299 1.00 93.88 98 GLN A N 1
ATOM 757 C CA . GLN A 1 98 ? 9.333 5.050 10.711 1.00 93.88 98 GLN A CA 1
ATOM 758 C C . GLN A 1 98 ? 7.918 5.398 11.194 1.00 93.88 98 GLN A C 1
ATOM 760 O O . GLN A 1 98 ? 7.475 4.809 12.175 1.00 93.88 98 GLN A O 1
ATOM 765 N N . GLN A 1 99 ? 7.180 6.259 10.480 1.00 94.81 99 GLN A N 1
ATOM 766 C CA . GLN A 1 99 ? 5.787 6.580 10.830 1.00 94.81 99 GLN A CA 1
ATOM 767 C C . GLN A 1 99 ? 4.887 5.339 10.827 1.00 94.81 99 GLN A C 1
ATOM 769 O O . GLN A 1 99 ? 4.046 5.172 11.709 1.00 94.81 99 GLN A O 1
ATOM 774 N N . ILE A 1 100 ? 5.072 4.446 9.850 1.00 95.69 100 ILE A N 1
ATOM 775 C CA . ILE A 1 100 ? 4.286 3.211 9.747 1.00 95.69 100 ILE A CA 1
ATOM 776 C C . ILE A 1 100 ? 4.559 2.295 10.943 1.00 95.69 100 ILE A C 1
ATOM 778 O O . ILE A 1 100 ? 3.614 1.805 11.556 1.00 95.69 100 ILE A O 1
ATOM 782 N N . ILE A 1 101 ? 5.828 2.081 11.296 1.00 93.44 101 ILE A N 1
ATOM 783 C CA . ILE A 1 101 ? 6.215 1.236 12.434 1.00 93.44 101 ILE A CA 1
ATOM 784 C C . ILE A 1 101 ? 5.756 1.855 13.759 1.00 93.44 101 ILE A C 1
ATOM 786 O O . ILE A 1 101 ? 5.297 1.138 14.637 1.00 93.44 101 ILE A O 1
ATOM 790 N N . GLN A 1 102 ? 5.874 3.172 13.921 1.00 93.00 102 GLN A N 1
ATOM 791 C CA . GLN A 1 102 ? 5.569 3.831 15.193 1.00 93.00 102 GLN A CA 1
ATOM 792 C C . GLN A 1 102 ? 4.069 3.972 15.451 1.00 93.00 102 GLN A C 1
ATOM 794 O O . GLN A 1 102 ? 3.628 3.728 16.569 1.00 93.00 102 GLN A O 1
ATOM 799 N N . ASN A 1 103 ? 3.296 4.369 14.437 1.00 94.50 103 ASN A N 1
ATOM 800 C CA . ASN A 1 103 ? 1.902 4.764 14.645 1.00 94.50 103 ASN A CA 1
ATOM 801 C C . ASN A 1 103 ? 0.891 3.737 14.136 1.00 94.50 103 ASN A C 1
ATOM 803 O O . ASN A 1 103 ? -0.269 3.784 14.536 1.00 94.50 103 ASN A O 1
ATOM 807 N N . VAL A 1 104 ? 1.285 2.846 13.220 1.00 95.44 104 VAL A N 1
ATOM 808 C CA . VAL A 1 104 ? 0.337 1.936 12.559 1.00 95.44 104 VAL A CA 1
ATOM 809 C C . VAL A 1 104 ? 0.578 0.478 12.913 1.00 95.44 104 VAL A C 1
ATOM 811 O O . VAL A 1 104 ? -0.386 -0.263 13.122 1.00 95.44 104 VAL A O 1
ATOM 814 N N . GLN A 1 105 ? 1.840 0.052 12.963 1.00 93.19 105 GLN A N 1
ATOM 815 C CA . GLN A 1 105 ? 2.184 -1.310 13.344 1.00 93.19 105 GLN A CA 1
ATOM 816 C C . GLN A 1 105 ? 1.653 -1.599 14.753 1.00 93.19 105 GLN A C 1
ATOM 818 O O . GLN A 1 105 ? 1.778 -0.781 15.656 1.00 93.19 105 GLN A O 1
ATOM 823 N N . ASP A 1 106 ? 1.008 -2.753 14.904 1.00 91.88 106 ASP A N 1
ATOM 824 C CA . ASP A 1 106 ? 0.387 -3.235 16.144 1.00 91.88 106 ASP A CA 1
ATOM 825 C C . ASP A 1 106 ? -0.785 -2.389 16.695 1.00 91.88 106 ASP A C 1
ATOM 827 O O . ASP A 1 106 ? -1.428 -2.818 17.650 1.00 91.88 106 ASP A O 1
ATOM 831 N N . GLN A 1 107 ? -1.132 -1.261 16.056 1.00 96.06 107 GLN A N 1
ATOM 832 C CA . GLN A 1 107 ? -2.293 -0.426 16.405 1.00 96.06 107 GLN A CA 1
ATOM 833 C C . GLN A 1 107 ? -3.480 -0.631 15.455 1.00 96.06 107 GLN A C 1
ATOM 835 O O . GLN A 1 107 ? -4.627 -0.735 15.884 1.00 96.06 107 GLN A O 1
ATOM 840 N N . ALA A 1 108 ? -3.232 -0.724 14.144 1.00 97.44 108 ALA A N 1
ATOM 841 C CA . ALA A 1 108 ? -4.304 -0.980 13.186 1.00 97.44 108 ALA A CA 1
ATOM 842 C C . ALA A 1 108 ? -4.907 -2.380 13.380 1.00 97.44 108 ALA A C 1
ATOM 844 O O . ALA A 1 108 ? -4.185 -3.375 13.442 1.00 97.44 108 ALA A O 1
ATOM 845 N N . ALA A 1 109 ? -6.241 -2.476 13.357 1.00 97.94 109 ALA A N 1
ATOM 846 C CA . ALA A 1 109 ? -6.943 -3.760 13.423 1.00 97.94 109 ALA A CA 1
ATOM 847 C C . ALA A 1 109 ? -6.568 -4.681 12.250 1.00 97.94 109 ALA A C 1
ATOM 849 O O . ALA A 1 109 ? -6.457 -5.896 12.414 1.00 97.94 109 ALA A O 1
ATOM 850 N N . PHE A 1 110 ? -6.363 -4.097 11.065 1.00 97.94 110 PHE A N 1
ATOM 851 C CA . PHE A 1 110 ? -5.834 -4.793 9.898 1.00 97.94 110 PHE A CA 1
ATOM 852 C C . PHE A 1 110 ? -4.905 -3.880 9.101 1.00 97.94 110 PHE A C 1
ATOM 854 O O . PHE A 1 110 ? -5.169 -2.687 8.941 1.00 97.94 110 PHE A O 1
ATOM 861 N N . THR A 1 111 ? -3.868 -4.468 8.512 1.00 97.56 111 THR A N 1
ATOM 862 C CA . THR A 1 111 ? -3.004 -3.802 7.537 1.00 97.56 111 THR A CA 1
ATOM 863 C C . THR A 1 111 ? -3.069 -4.522 6.193 1.00 97.56 111 THR A C 1
ATOM 865 O O . THR A 1 111 ? -3.119 -5.750 6.122 1.00 97.56 111 THR A O 1
ATOM 868 N N . LEU A 1 112 ? -3.093 -3.754 5.104 1.00 97.75 112 LEU A N 1
ATOM 869 C CA . LEU A 1 112 ? -3.009 -4.255 3.736 1.00 97.75 112 LEU A CA 1
ATOM 870 C C . LEU A 1 112 ? -1.851 -3.560 3.020 1.00 97.75 112 LEU A C 1
ATOM 872 O O . LEU A 1 112 ? -1.983 -2.430 2.554 1.00 97.75 112 LEU A O 1
ATOM 876 N N . ALA A 1 113 ? -0.724 -4.256 2.929 1.00 96.94 113 ALA A N 1
ATOM 877 C CA . ALA A 1 113 ? 0.483 -3.780 2.270 1.00 96.94 113 ALA A CA 1
ATOM 878 C C . ALA A 1 113 ? 0.512 -4.261 0.806 1.00 96.94 113 ALA A C 1
ATOM 880 O O . ALA A 1 113 ? 0.586 -5.462 0.543 1.00 96.94 113 ALA A O 1
ATOM 881 N N . LEU A 1 114 ? 0.418 -3.334 -0.150 1.00 97.19 114 LEU A N 1
ATOM 882 C CA . LEU A 1 114 ? 0.347 -3.613 -1.587 1.00 97.19 114 LEU A CA 1
ATOM 883 C C . LEU A 1 114 ? 1.634 -3.171 -2.286 1.00 97.19 114 LEU A C 1
ATOM 885 O O . LEU A 1 114 ? 2.171 -2.097 -2.022 1.00 97.19 114 LEU A O 1
ATOM 889 N N . SER A 1 115 ? 2.129 -4.003 -3.198 1.00 95.69 115 SER A N 1
ATOM 890 C CA . SER A 1 115 ? 3.246 -3.660 -4.077 1.00 95.69 115 SER A CA 1
ATOM 891 C C . SER A 1 115 ? 3.264 -4.580 -5.293 1.00 95.69 115 SER A C 1
ATOM 893 O O . SER A 1 115 ? 3.061 -5.790 -5.159 1.00 95.69 115 SER A O 1
ATOM 895 N N . GLY A 1 116 ? 3.540 -4.018 -6.471 1.00 94.62 116 GLY A N 1
ATOM 896 C CA . GLY A 1 116 ? 3.845 -4.805 -7.669 1.00 94.62 116 GLY A CA 1
ATOM 897 C C . GLY A 1 116 ? 5.277 -5.352 -7.673 1.00 94.62 116 GLY A C 1
ATOM 898 O O . GLY A 1 116 ? 5.557 -6.370 -8.307 1.00 94.62 116 GLY A O 1
ATOM 899 N N . THR A 1 117 ? 6.175 -4.701 -6.934 1.00 93.75 117 THR A N 1
ATOM 900 C CA . THR A 1 117 ? 7.603 -5.020 -6.868 1.00 93.75 117 THR A CA 1
ATOM 901 C C . THR A 1 117 ? 8.080 -5.039 -5.416 1.00 93.75 117 THR A C 1
ATOM 903 O O . THR A 1 117 ? 8.671 -4.069 -4.943 1.00 93.75 117 THR A O 1
ATOM 906 N N . PRO A 1 118 ? 7.782 -6.095 -4.637 1.00 92.44 118 PRO A N 1
ATOM 907 C CA . PRO A 1 118 ? 8.044 -6.108 -3.202 1.00 92.44 118 PRO A CA 1
ATOM 908 C C . PRO A 1 118 ? 9.513 -6.447 -2.881 1.00 92.44 118 PRO A C 1
ATOM 910 O O . PRO A 1 118 ? 9.816 -7.390 -2.155 1.00 92.44 118 PRO A O 1
ATOM 913 N N . TRP A 1 119 ? 10.436 -5.676 -3.445 1.00 89.25 119 TRP A N 1
ATOM 914 C CA . TRP A 1 119 ? 11.868 -5.732 -3.178 1.00 89.25 119 TRP A CA 1
ATOM 915 C C . TRP A 1 119 ? 12.449 -4.320 -3.203 1.00 89.25 119 TRP A C 1
ATOM 917 O O . TRP A 1 119 ? 11.870 -3.400 -3.784 1.00 89.25 119 TRP A O 1
ATOM 927 N N . ARG A 1 120 ? 13.610 -4.153 -2.572 1.00 88.75 120 ARG A N 1
ATOM 928 C CA . ARG A 1 120 ? 14.368 -2.903 -2.568 1.00 88.75 120 ARG A CA 1
ATOM 929 C C . ARG A 1 120 ? 15.797 -3.166 -3.017 1.00 88.75 120 ARG A C 1
ATOM 931 O O . ARG A 1 120 ? 16.352 -4.209 -2.700 1.00 88.75 120 ARG A O 1
ATOM 938 N N . SER A 1 121 ? 16.380 -2.216 -3.741 1.00 85.62 121 SER A N 1
ATOM 939 C CA . SER A 1 121 ? 17.758 -2.322 -4.238 1.00 85.62 121 SER A CA 1
ATOM 940 C C . SER A 1 121 ? 18.816 -1.951 -3.195 1.00 85.62 121 SER A C 1
ATOM 942 O O . SER A 1 121 ? 19.997 -2.153 -3.443 1.00 85.62 121 SER A O 1
ATOM 944 N N . ASP A 1 122 ? 18.411 -1.355 -2.070 1.00 86.75 122 ASP A N 1
ATOM 945 C CA . ASP A 1 122 ? 19.294 -0.950 -0.970 1.00 86.75 122 ASP A CA 1
ATOM 946 C C . ASP A 1 122 ? 19.366 -1.995 0.157 1.00 86.75 122 ASP A C 1
ATOM 948 O O . ASP A 1 122 ? 19.813 -1.673 1.256 1.00 86.75 122 ASP A O 1
ATOM 952 N N . ASP A 1 123 ? 18.884 -3.217 -0.102 1.00 82.19 123 ASP A N 1
ATOM 953 C CA . ASP A 1 123 ? 18.827 -4.362 0.821 1.00 82.19 123 ASP A CA 1
ATOM 954 C C . ASP A 1 123 ? 18.102 -4.104 2.156 1.00 82.19 123 ASP A C 1
ATOM 956 O O . ASP A 1 123 ? 18.139 -4.928 3.073 1.00 82.19 123 ASP A O 1
ATOM 960 N N . LYS A 1 124 ? 17.387 -2.980 2.283 1.00 86.81 124 LYS A N 1
ATOM 961 C CA . LYS A 1 124 ? 16.594 -2.678 3.476 1.00 86.81 124 LYS A CA 1
ATOM 962 C C . LYS A 1 124 ? 15.278 -3.450 3.478 1.00 86.81 124 LYS A C 1
ATOM 964 O O . LYS A 1 124 ? 14.663 -3.682 2.437 1.00 86.81 124 LYS A O 1
ATOM 969 N N . GLY A 1 125 ? 14.808 -3.784 4.680 1.00 90.06 125 GLY A N 1
ATOM 970 C CA . GLY A 1 125 ? 13.479 -4.357 4.883 1.00 90.06 125 GLY A CA 1
ATOM 971 C C . GLY A 1 125 ? 12.366 -3.386 4.480 1.00 90.06 125 GLY A C 1
ATOM 972 O O . GLY A 1 125 ? 12.530 -2.167 4.555 1.00 90.06 125 GLY A O 1
ATOM 973 N N . ILE A 1 126 ? 11.234 -3.927 4.041 1.00 93.94 126 ILE A N 1
ATOM 974 C CA . ILE A 1 126 ? 10.019 -3.165 3.736 1.00 93.94 126 ILE A CA 1
ATOM 975 C C . ILE A 1 126 ? 9.161 -3.084 5.003 1.00 93.94 126 ILE A C 1
ATOM 977 O O . ILE A 1 126 ? 8.964 -4.092 5.680 1.00 93.94 126 ILE A O 1
ATOM 981 N N . ALA A 1 127 ? 8.615 -1.906 5.308 1.00 94.19 127 ALA A N 1
ATOM 982 C CA . ALA A 1 127 ? 7.735 -1.730 6.461 1.00 94.19 127 ALA A CA 1
ATOM 983 C C . ALA A 1 127 ? 6.555 -2.723 6.419 1.00 94.19 127 ALA A C 1
ATOM 985 O O . ALA A 1 127 ? 5.962 -2.945 5.362 1.00 94.19 127 ALA A O 1
ATOM 986 N N . LEU A 1 128 ? 6.225 -3.317 7.573 1.00 92.81 128 LEU A N 1
ATOM 987 C CA . LEU A 1 128 ? 5.200 -4.364 7.757 1.00 92.81 128 LEU A CA 1
ATOM 988 C C . LEU A 1 128 ? 5.484 -5.713 7.068 1.00 92.81 128 LEU A C 1
ATOM 990 O O . LEU A 1 128 ? 4.717 -6.663 7.242 1.00 92.81 128 LEU A O 1
ATOM 994 N N . ALA A 1 129 ? 6.566 -5.835 6.297 1.00 92.62 129 ALA A N 1
ATOM 995 C CA . ALA A 1 129 ? 6.900 -7.080 5.626 1.00 92.62 129 ALA A CA 1
ATOM 996 C C . ALA A 1 129 ? 7.444 -8.126 6.606 1.00 92.62 129 ALA A C 1
ATOM 998 O O . ALA A 1 129 ? 8.233 -7.833 7.505 1.00 92.62 129 ALA A O 1
ATOM 999 N N . ARG A 1 130 ? 7.060 -9.387 6.384 1.00 91.06 130 ARG A N 1
ATOM 1000 C CA . ARG A 1 130 ? 7.594 -10.540 7.115 1.00 91.06 130 ARG A CA 1
ATOM 1001 C C . ARG A 1 130 ? 8.591 -11.284 6.241 1.00 91.06 130 ARG A C 1
ATOM 1003 O O . ARG A 1 130 ? 8.319 -11.535 5.068 1.00 91.06 130 ARG A O 1
ATOM 1010 N N . TYR A 1 131 ? 9.711 -11.679 6.828 1.00 90.25 131 TYR A N 1
ATOM 1011 C CA . TYR A 1 131 ? 10.766 -12.426 6.148 1.00 90.25 131 TYR A CA 1
ATOM 1012 C C . TYR A 1 131 ? 10.962 -13.785 6.824 1.00 90.25 131 TYR A C 1
ATOM 1014 O O . TYR A 1 131 ? 10.860 -13.896 8.047 1.00 90.25 131 TYR A O 1
ATOM 1022 N N . SER A 1 132 ? 11.207 -14.836 6.038 1.00 88.69 132 SER A N 1
ATOM 1023 C CA . SER A 1 132 ? 11.465 -16.175 6.568 1.00 88.69 132 SER A CA 1
ATOM 1024 C C . SER A 1 132 ? 12.788 -16.208 7.337 1.00 88.69 132 SER A C 1
ATOM 1026 O O . SER A 1 132 ? 13.798 -15.665 6.892 1.00 88.69 132 SER A O 1
ATOM 1028 N N . THR A 1 133 ? 12.793 -16.875 8.492 1.00 78.06 133 THR A N 1
ATOM 1029 C CA . THR A 1 133 ? 13.931 -16.888 9.429 1.00 78.06 133 THR A CA 1
ATOM 1030 C C . THR A 1 133 ? 15.199 -17.525 8.859 1.00 78.06 133 THR A C 1
ATOM 1032 O O . THR A 1 133 ? 16.293 -17.143 9.259 1.00 78.06 133 THR A O 1
ATOM 1035 N N . ALA A 1 134 ? 15.074 -18.483 7.936 1.00 75.88 134 ALA A N 1
ATOM 1036 C CA . ALA A 1 134 ? 16.212 -19.233 7.400 1.00 75.88 134 ALA A CA 1
ATOM 1037 C C . ALA A 1 134 ? 16.787 -18.657 6.094 1.00 75.88 134 ALA A C 1
ATOM 1039 O O . ALA A 1 134 ? 17.970 -18.823 5.820 1.00 75.88 134 ALA A O 1
ATOM 1040 N N . GLU A 1 135 ? 15.959 -18.016 5.268 1.00 76.06 135 GLU A N 1
ATOM 1041 C CA . GLU A 1 135 ? 16.315 -17.692 3.877 1.00 76.06 135 GLU A CA 1
ATOM 1042 C C . GLU A 1 135 ? 16.163 -16.201 3.560 1.00 76.06 135 GLU A C 1
ATOM 1044 O O . GLU A 1 135 ? 16.452 -15.788 2.439 1.00 76.06 135 GLU A O 1
ATOM 1049 N N . GLY A 1 136 ? 15.653 -15.401 4.506 1.00 82.25 136 GLY A N 1
ATOM 1050 C CA . GLY A 1 136 ? 15.386 -13.978 4.295 1.00 82.25 136 GLY A CA 1
ATOM 1051 C C . GLY A 1 136 ? 14.369 -13.718 3.183 1.00 82.25 136 GLY A C 1
ATOM 1052 O O . GLY A 1 136 ? 14.354 -12.640 2.594 1.00 82.25 136 GLY A O 1
ATOM 1053 N N . ARG A 1 137 ? 13.526 -14.703 2.846 1.00 86.94 137 ARG A N 1
ATOM 1054 C CA . ARG A 1 137 ? 12.551 -14.565 1.760 1.00 86.94 137 ARG A CA 1
ATOM 1055 C C . ARG A 1 137 ? 11.312 -13.851 2.260 1.00 86.94 137 ARG A C 1
ATOM 1057 O O . ARG A 1 137 ? 10.784 -14.190 3.317 1.00 86.94 137 ARG A O 1
ATOM 1064 N N . LEU A 1 138 ? 10.822 -12.910 1.463 1.00 90.19 138 LEU A N 1
ATOM 1065 C CA . LEU A 1 138 ? 9.565 -12.232 1.737 1.00 90.19 138 LEU A CA 1
ATOM 1066 C C . LEU A 1 138 ? 8.404 -13.237 1.802 1.00 90.19 138 LEU A C 1
ATOM 1068 O O . LEU A 1 138 ? 8.211 -14.043 0.888 1.00 90.19 138 LEU A O 1
ATOM 1072 N N . VAL A 1 139 ? 7.610 -13.146 2.865 1.00 92.62 139 VAL A N 1
ATOM 1073 C CA . VAL A 1 139 ? 6.385 -13.920 3.061 1.00 92.62 139 VAL A CA 1
ATOM 1074 C C . VAL A 1 139 ? 5.195 -13.055 2.656 1.00 92.62 139 VAL A C 1
ATOM 1076 O O . VAL A 1 139 ? 4.862 -12.091 3.340 1.00 92.62 139 VAL A O 1
ATOM 1079 N N . CYS A 1 140 ? 4.547 -13.407 1.546 1.00 93.25 140 CYS A N 1
ATOM 1080 C CA . CYS A 1 140 ? 3.334 -12.740 1.072 1.00 93.25 140 CYS A CA 1
ATOM 1081 C C . CYS A 1 140 ? 2.090 -13.536 1.476 1.00 93.25 140 CYS A C 1
ATOM 1083 O O . CYS A 1 140 ? 2.040 -14.743 1.243 1.00 93.25 140 CYS A O 1
ATOM 1085 N N . ASP A 1 141 ? 1.065 -12.856 1.992 1.00 94.31 141 ASP A N 1
ATOM 1086 C CA . ASP A 1 141 ? -0.238 -13.474 2.281 1.00 94.31 141 ASP A CA 1
ATOM 1087 C C . ASP A 1 141 ? -0.982 -13.886 0.998 1.00 94.31 141 ASP A C 1
ATOM 1089 O O . ASP A 1 141 ? -1.714 -14.873 0.974 1.00 94.31 141 ASP A O 1
ATOM 1093 N N . TYR A 1 142 ? -0.768 -13.147 -0.095 1.00 95.06 142 TYR A N 1
ATOM 1094 C CA . TYR A 1 142 ? -1.308 -13.447 -1.417 1.00 95.06 142 TYR A CA 1
ATOM 1095 C C . TYR A 1 142 ? -0.380 -12.913 -2.513 1.00 95.06 142 TYR A C 1
ATOM 1097 O O . TYR A 1 142 ? 0.237 -11.859 -2.355 1.00 95.06 142 TYR A O 1
ATOM 1105 N N . ARG A 1 143 ? -0.291 -13.624 -3.643 1.00 95.12 143 ARG A N 1
ATOM 1106 C CA . ARG A 1 143 ? 0.489 -13.201 -4.812 1.00 95.12 143 ARG A CA 1
ATOM 1107 C C . ARG A 1 143 ? -0.274 -13.502 -6.093 1.00 95.12 143 ARG A C 1
ATOM 1109 O O . ARG A 1 143 ? -0.583 -14.656 -6.368 1.00 95.12 143 ARG A O 1
ATOM 1116 N N . TYR A 1 144 ? -0.489 -12.466 -6.895 1.00 95.50 144 TYR A N 1
ATOM 1117 C CA . TYR A 1 144 ? -0.976 -12.580 -8.264 1.00 95.50 144 TYR A CA 1
ATOM 1118 C C . TYR A 1 144 ? 0.088 -12.014 -9.201 1.00 95.50 144 TYR A C 1
ATOM 1120 O O . TYR A 1 144 ? 0.283 -10.802 -9.270 1.00 95.50 144 TYR A O 1
ATOM 1128 N N . GLY A 1 145 ? 0.869 -12.904 -9.812 1.00 95.25 145 GLY A N 1
ATOM 1129 C CA . GLY A 1 145 ? 2.036 -12.530 -10.597 1.00 95.25 145 GLY A CA 1
ATOM 1130 C C . GLY A 1 145 ? 1.698 -12.199 -12.046 1.00 95.25 145 GLY A C 1
ATOM 1131 O O . GLY A 1 145 ? 0.622 -12.498 -12.559 1.00 95.25 145 GLY A O 1
ATOM 1132 N N . LEU A 1 146 ? 2.673 -11.611 -12.745 1.00 95.19 146 LEU A N 1
ATOM 1133 C CA . LEU A 1 146 ? 2.548 -11.294 -14.168 1.00 95.19 146 LEU A CA 1
ATOM 1134 C C . LEU A 1 146 ? 2.292 -12.547 -15.023 1.00 95.19 146 LEU A C 1
ATOM 1136 O O . LEU A 1 146 ? 1.578 -12.472 -16.017 1.00 95.19 146 LEU A O 1
ATOM 1140 N N . ARG A 1 147 ? 2.860 -13.700 -14.642 1.00 95.69 147 ARG A N 1
ATOM 1141 C CA . ARG A 1 147 ? 2.649 -14.971 -15.351 1.00 95.69 147 ARG A CA 1
ATOM 1142 C C . ARG A 1 147 ? 1.177 -15.372 -15.314 1.00 95.69 147 ARG A C 1
ATOM 1144 O O . ARG A 1 147 ? 0.607 -15.657 -16.363 1.00 95.69 147 ARG A O 1
ATOM 1151 N N . GLU A 1 148 ? 0.589 -15.382 -14.122 1.00 97.31 148 GLU A N 1
ATOM 1152 C CA . GLU A 1 148 ? -0.825 -15.684 -13.912 1.00 97.31 148 GLU A CA 1
ATOM 1153 C C . GLU A 1 148 ? -1.700 -14.653 -14.638 1.00 97.31 148 GLU A C 1
ATOM 1155 O O . GLU A 1 148 ? -2.568 -15.030 -15.417 1.00 97.31 148 GLU A O 1
ATOM 1160 N N . ALA A 1 149 ? -1.383 -13.359 -14.519 1.00 97.19 149 ALA A N 1
ATOM 1161 C CA . ALA A 1 149 ? -2.113 -12.292 -15.204 1.00 97.19 149 ALA A CA 1
ATOM 1162 C C . ALA A 1 149 ? -2.097 -12.404 -16.740 1.00 97.19 149 ALA A C 1
ATOM 1164 O O . ALA A 1 149 ? -3.079 -12.047 -17.393 1.00 97.19 149 ALA A O 1
ATOM 1165 N N . ILE A 1 150 ? -1.005 -12.894 -17.337 1.00 97.50 150 ILE A N 1
ATOM 1166 C CA . ILE A 1 150 ? -0.941 -13.185 -18.779 1.00 97.50 150 ILE A CA 1
ATOM 1167 C C . ILE A 1 150 ? -1.801 -14.406 -19.118 1.00 97.50 150 ILE A C 1
ATOM 1169 O O . ILE A 1 150 ? -2.556 -14.360 -20.087 1.00 97.50 150 ILE A O 1
ATOM 1173 N N . SER A 1 151 ? -1.708 -15.479 -18.325 1.00 97.69 151 SER A N 1
ATOM 1174 C CA . SER A 1 151 ? -2.514 -16.695 -18.513 1.00 97.69 151 SER A CA 1
ATOM 1175 C C . SER A 1 151 ? -4.016 -16.400 -18.464 1.00 97.69 151 SER A C 1
ATOM 1177 O O . SER A 1 151 ? -4.783 -16.944 -19.257 1.00 97.69 151 SER A O 1
ATOM 1179 N N . ASP A 1 152 ? -4.424 -15.491 -17.581 1.00 98.06 152 ASP A N 1
ATOM 1180 C CA . ASP A 1 152 ? -5.817 -15.086 -17.393 1.00 98.06 152 ASP A CA 1
ATOM 1181 C C . ASP A 1 152 ? -6.279 -14.014 -18.400 1.00 98.06 152 ASP A C 1
ATOM 1183 O O . ASP A 1 152 ? -7.414 -13.546 -18.330 1.00 98.06 152 ASP A O 1
ATOM 1187 N N . ASN A 1 153 ? -5.422 -13.604 -19.345 1.00 97.00 153 ASN A N 1
ATOM 1188 C CA . ASN A 1 153 ? -5.665 -12.514 -20.302 1.00 97.00 153 ASN A CA 1
ATOM 1189 C C . ASN A 1 153 ? -5.959 -11.143 -19.656 1.00 97.00 153 ASN A C 1
ATOM 1191 O O . ASN A 1 153 ? -6.540 -10.262 -20.292 1.00 97.00 153 ASN A O 1
ATOM 1195 N N . VAL A 1 154 ? -5.526 -10.930 -18.411 1.00 96.81 154 VAL A N 1
ATOM 1196 C CA . VAL A 1 154 ? -5.583 -9.628 -17.723 1.00 96.81 154 VAL A CA 1
ATOM 1197 C C . VAL A 1 154 ? -4.438 -8.721 -18.190 1.00 96.81 154 VAL A C 1
ATOM 1199 O O . VAL A 1 154 ? -4.614 -7.511 -18.342 1.00 96.81 154 VAL A O 1
ATOM 1202 N N . CYS A 1 155 ? -3.266 -9.301 -18.464 1.00 96.69 155 CYS A N 1
ATOM 1203 C CA . CYS A 1 155 ? -2.080 -8.594 -18.942 1.00 96.69 155 CYS A CA 1
ATOM 1204 C C . CYS A 1 155 ? -1.604 -9.112 -20.303 1.00 96.69 155 CYS A C 1
ATOM 1206 O O . CYS A 1 155 ? -1.784 -10.270 -20.666 1.00 96.69 155 CYS A O 1
ATOM 1208 N N . ARG A 1 156 ? -0.922 -8.238 -21.051 1.00 96.69 156 ARG A N 1
ATOM 1209 C CA . ARG A 1 156 ? -0.221 -8.611 -22.286 1.00 96.69 156 ARG A CA 1
ATOM 1210 C C . ARG A 1 156 ? 1.174 -9.135 -21.961 1.00 96.69 156 ARG A C 1
ATOM 1212 O O . ARG A 1 156 ? 1.818 -8.642 -21.036 1.00 96.69 156 ARG A O 1
ATOM 1219 N N . ALA A 1 157 ? 1.660 -10.080 -22.762 1.00 96.06 157 ALA A N 1
ATOM 1220 C CA . ALA A 1 157 ? 3.030 -10.561 -22.645 1.00 96.06 157 ALA A CA 1
ATOM 1221 C C . ALA A 1 157 ? 4.030 -9.436 -22.993 1.00 96.06 157 ALA A C 1
ATOM 1223 O O . ALA A 1 157 ? 3.906 -8.826 -24.062 1.00 96.06 157 ALA A O 1
ATOM 1224 N N . PRO A 1 158 ? 5.014 -9.140 -22.124 1.00 93.94 158 PRO A N 1
ATOM 1225 C CA . PRO A 1 158 ? 6.042 -8.156 -22.433 1.00 93.94 158 PRO A CA 1
ATOM 1226 C C . PRO A 1 158 ? 6.966 -8.687 -23.534 1.00 93.94 158 PRO A C 1
ATOM 1228 O O . PRO A 1 158 ? 7.328 -9.863 -23.548 1.00 93.94 158 PRO A O 1
ATOM 1231 N N . ARG A 1 159 ? 7.392 -7.804 -24.442 1.00 94.12 159 ARG A N 1
ATOM 1232 C CA . ARG A 1 159 ? 8.416 -8.109 -25.446 1.00 94.12 159 ARG A CA 1
ATOM 1233 C C . ARG A 1 159 ? 9.665 -7.298 -25.138 1.00 94.12 159 ARG A C 1
ATOM 1235 O O . ARG A 1 159 ? 9.667 -6.086 -25.329 1.00 94.12 159 ARG A O 1
ATOM 1242 N N . ILE A 1 160 ? 10.712 -7.973 -24.681 1.00 92.31 160 ILE A N 1
ATOM 1243 C CA . ILE A 1 160 ? 12.021 -7.359 -24.462 1.00 92.31 160 ILE A CA 1
ATOM 1244 C C . ILE A 1 160 ? 12.797 -7.459 -25.774 1.00 92.31 160 ILE A C 1
ATOM 1246 O O . ILE A 1 160 ? 12.976 -8.551 -26.310 1.00 92.31 160 ILE A O 1
ATOM 1250 N N . VAL A 1 161 ? 13.221 -6.317 -26.308 1.00 90.88 161 VAL A N 1
ATOM 1251 C CA . VAL A 1 161 ? 14.078 -6.238 -27.493 1.00 90.88 161 VAL A CA 1
ATOM 1252 C C . VAL A 1 161 ? 15.348 -5.523 -27.071 1.00 90.88 161 VAL A C 1
ATOM 1254 O O . VAL A 1 161 ? 15.287 -4.385 -26.611 1.00 90.88 161 VAL A O 1
ATOM 1257 N N . LEU A 1 162 ? 16.482 -6.202 -27.199 1.00 84.75 162 LEU A N 1
ATOM 1258 C CA . LEU A 1 162 ? 17.787 -5.597 -26.980 1.00 84.75 162 LEU A CA 1
ATOM 1259 C C . LEU A 1 162 ? 18.214 -4.908 -28.274 1.00 84.75 162 LEU A C 1
ATOM 1261 O O . LEU A 1 162 ? 18.162 -5.510 -29.346 1.00 84.75 162 LEU A O 1
ATOM 1265 N N . LEU A 1 163 ? 18.604 -3.644 -28.163 1.00 83.81 163 LEU A N 1
ATOM 1266 C CA . LEU A 1 163 ? 19.173 -2.873 -29.260 1.00 83.81 163 LEU A CA 1
ATOM 1267 C C . LEU A 1 163 ? 20.639 -2.626 -28.927 1.00 83.81 163 LEU A C 1
ATOM 1269 O O . LEU A 1 163 ? 20.943 -2.079 -27.868 1.00 83.81 163 LEU A O 1
ATOM 1273 N N . ASP A 1 164 ? 21.526 -3.056 -29.815 1.00 82.62 164 ASP A N 1
ATOM 1274 C CA . ASP A 1 164 ? 22.960 -2.809 -29.697 1.00 82.62 164 ASP A CA 1
ATOM 1275 C C . ASP A 1 164 ? 23.351 -1.583 -30.528 1.00 82.62 164 ASP A C 1
ATOM 1277 O O . ASP A 1 164 ? 22.688 -1.238 -31.511 1.00 82.62 164 ASP A O 1
ATOM 1281 N N . ASN A 1 165 ? 24.427 -0.910 -30.130 1.00 82.19 165 ASN A N 1
ATOM 1282 C CA . ASN A 1 165 ? 24.961 0.216 -30.876 1.00 82.19 165 ASN A CA 1
ATOM 1283 C C . ASN A 1 165 ? 26.034 -0.278 -31.851 1.00 82.19 165 ASN A C 1
ATOM 1285 O O . ASN A 1 165 ? 27.087 -0.761 -31.446 1.00 82.19 165 ASN A O 1
ATOM 1289 N N . HIS A 1 166 ? 25.790 -0.091 -33.147 1.00 82.50 166 HIS A N 1
ATOM 1290 C CA . HIS A 1 166 ? 26.726 -0.478 -34.205 1.00 82.50 166 HIS A CA 1
ATOM 1291 C C . HIS A 1 166 ? 27.886 0.502 -34.417 1.00 82.50 166 HIS A C 1
ATOM 1293 O O . HIS A 1 166 ? 28.659 0.367 -35.362 1.00 82.50 166 HIS A O 1
ATOM 1299 N N . SER A 1 167 ? 27.990 1.542 -33.595 1.00 84.94 167 SER A N 1
ATOM 1300 C CA . SER A 1 167 ? 29.001 2.590 -33.721 1.00 84.94 167 SER A CA 1
ATOM 1301 C C . SER A 1 167 ? 29.473 3.056 -32.348 1.00 84.94 167 SER A C 1
ATOM 1303 O O . SER A 1 167 ? 29.396 4.239 -32.009 1.00 84.94 167 SER A O 1
ATOM 1305 N N . VAL A 1 168 ? 29.965 2.114 -31.546 1.00 85.69 168 VAL A N 1
ATOM 1306 C CA . VAL A 1 168 ? 30.596 2.416 -30.260 1.00 85.69 168 VAL A CA 1
ATOM 1307 C C . VAL A 1 168 ? 31.983 3.002 -30.522 1.00 85.69 168 VAL A C 1
ATOM 1309 O O . VAL A 1 168 ? 32.786 2.403 -31.234 1.00 85.69 168 VAL A O 1
ATOM 1312 N N . LYS A 1 169 ? 32.266 4.184 -29.964 1.00 87.19 169 LYS A N 1
ATOM 1313 C CA . LYS A 1 169 ? 33.576 4.843 -30.055 1.00 87.19 169 LYS A CA 1
ATOM 1314 C C . LYS A 1 169 ? 34.241 4.846 -28.683 1.00 87.19 169 LYS A C 1
ATOM 1316 O O . LYS A 1 169 ? 33.658 5.380 -27.743 1.00 87.19 169 LYS A O 1
ATOM 1321 N N . LEU A 1 170 ? 35.440 4.284 -28.583 1.00 85.56 170 LEU A N 1
ATOM 1322 C CA . LEU A 1 170 ? 36.290 4.358 -27.398 1.00 85.56 170 LEU A CA 1
ATOM 1323 C C . LEU A 1 170 ? 37.401 5.374 -27.654 1.00 85.56 170 LEU A C 1
ATOM 1325 O O . LEU A 1 170 ? 38.148 5.221 -28.618 1.00 85.56 170 LEU A O 1
ATOM 1329 N N . THR A 1 171 ? 37.509 6.383 -26.796 1.00 86.06 171 THR A N 1
ATOM 1330 C CA . THR A 1 171 ? 38.589 7.374 -26.831 1.00 86.06 171 THR A CA 1
ATOM 1331 C C . THR A 1 171 ? 39.456 7.168 -25.595 1.00 86.06 171 THR A C 1
ATOM 1333 O O . THR A 1 171 ? 38.961 7.324 -24.480 1.00 86.06 171 THR A O 1
ATOM 1336 N N . GLU A 1 172 ? 40.724 6.803 -25.777 1.00 81.94 172 GLU A N 1
ATOM 1337 C CA . GLU A 1 172 ? 41.681 6.667 -24.670 1.00 81.94 172 GLU A CA 1
ATOM 1338 C C . GLU A 1 172 ? 42.367 8.021 -24.433 1.00 81.94 172 GLU A C 1
ATOM 1340 O O . GLU A 1 172 ? 42.971 8.576 -25.352 1.00 81.94 172 GLU A O 1
ATOM 1345 N N . GLU A 1 173 ? 42.268 8.569 -23.218 1.00 76.12 173 GLU A N 1
ATOM 1346 C CA . GLU A 1 173 ? 43.016 9.776 -22.849 1.00 76.12 173 GLU A CA 1
ATOM 1347 C C . GLU A 1 173 ? 44.473 9.398 -22.561 1.00 76.12 173 GLU A C 1
ATOM 1349 O O . GLU A 1 173 ? 44.785 8.764 -21.553 1.00 76.12 173 GLU A O 1
ATOM 1354 N N . SER A 1 174 ? 45.377 9.786 -23.460 1.00 67.25 174 SER A N 1
ATOM 1355 C CA . SER A 1 174 ? 46.821 9.651 -23.261 1.00 67.25 174 SER A CA 1
ATOM 1356 C C . SER A 1 174 ? 47.527 10.955 -23.631 1.00 67.25 174 SER A C 1
ATOM 1358 O O . SER A 1 174 ? 47.010 11.753 -24.407 1.00 67.25 174 SER A O 1
ATOM 1360 N N . SER A 1 175 ? 48.683 11.214 -23.009 1.00 57.19 175 SER A N 1
ATOM 1361 C CA . SER A 1 175 ? 49.430 12.485 -23.021 1.00 57.19 175 SER A CA 1
ATOM 1362 C C . SER A 1 175 ? 50.078 12.831 -24.381 1.00 57.19 175 SER A C 1
ATOM 1364 O O . SER A 1 175 ? 51.275 13.111 -24.447 1.00 57.19 175 SER A O 1
ATOM 1366 N N . GLY A 1 176 ? 49.312 12.772 -25.470 1.00 72.38 176 GLY A N 1
ATOM 1367 C CA . GLY A 1 176 ? 49.745 12.962 -26.855 1.00 72.38 176 GLY A CA 1
ATOM 1368 C C . GLY A 1 176 ? 48.548 12.983 -27.814 1.00 72.38 176 GLY A C 1
ATOM 1369 O O . GLY A 1 176 ? 47.777 13.934 -27.798 1.00 72.38 176 GLY A O 1
ATOM 1370 N N . ASP A 1 177 ? 48.382 11.954 -28.646 1.00 61.31 177 ASP A N 1
ATOM 1371 C CA . ASP A 1 177 ? 47.179 11.756 -29.472 1.00 61.31 177 ASP A CA 1
ATOM 1372 C C . ASP A 1 177 ? 46.177 10.855 -28.738 1.00 61.31 177 ASP A C 1
ATOM 1374 O O . ASP A 1 177 ? 46.573 9.859 -28.139 1.00 61.31 177 ASP A O 1
ATOM 1378 N N . ASN A 1 178 ? 44.880 11.168 -28.819 1.00 66.31 178 ASN A N 1
ATOM 1379 C CA . ASN A 1 178 ? 43.812 10.328 -28.266 1.00 66.31 178 ASN A CA 1
ATOM 1380 C C . ASN A 1 178 ? 43.344 9.317 -29.333 1.00 66.31 178 ASN A C 1
ATOM 1382 O O . ASN A 1 178 ? 42.544 9.696 -30.199 1.00 66.31 178 ASN A O 1
ATOM 1386 N N . PRO A 1 179 ? 43.806 8.049 -29.334 1.00 76.69 179 PRO A N 1
ATOM 1387 C CA . PRO A 1 179 ? 43.351 7.075 -30.317 1.00 76.69 179 PRO A CA 1
ATOM 1388 C C . PRO A 1 179 ? 41.853 6.793 -30.133 1.00 76.69 179 PRO A C 1
ATOM 1390 O O . PRO A 1 179 ? 41.389 6.500 -29.029 1.00 76.69 179 PRO A O 1
ATOM 1393 N N . VAL A 1 180 ? 41.095 6.865 -31.233 1.00 81.06 180 VAL A N 1
ATOM 1394 C CA . VAL A 1 180 ? 39.672 6.496 -31.272 1.00 81.06 180 VAL A CA 1
ATOM 1395 C C . VAL A 1 180 ? 39.534 5.105 -31.879 1.00 81.06 180 VAL A C 1
ATOM 1397 O O . VAL A 1 180 ? 39.841 4.907 -33.056 1.00 81.06 180 VAL A O 1
ATOM 1400 N N . ARG A 1 181 ? 39.030 4.147 -31.101 1.00 84.31 181 ARG A N 1
ATOM 1401 C CA . ARG A 1 181 ? 38.690 2.796 -31.572 1.00 84.31 181 ARG A CA 1
ATOM 1402 C C . ARG A 1 181 ? 37.190 2.684 -31.810 1.00 84.31 181 ARG A C 1
ATOM 1404 O O . ARG A 1 181 ? 36.391 3.201 -31.030 1.00 84.31 181 ARG A O 1
ATOM 1411 N N . LEU A 1 182 ? 36.808 2.032 -32.905 1.00 87.00 182 LEU A N 1
ATOM 1412 C CA . LEU A 1 182 ? 35.412 1.821 -33.286 1.00 87.00 182 LEU A CA 1
ATOM 1413 C C . LEU A 1 182 ? 35.039 0.357 -33.102 1.00 87.00 182 LEU A C 1
ATOM 1415 O O . LEU A 1 182 ? 35.743 -0.519 -33.595 1.00 87.00 182 LEU A O 1
ATOM 1419 N N . PHE A 1 183 ? 33.894 0.116 -32.470 1.00 87.06 183 PHE A N 1
ATOM 1420 C CA . PHE A 1 183 ? 33.348 -1.215 -32.255 1.00 87.06 1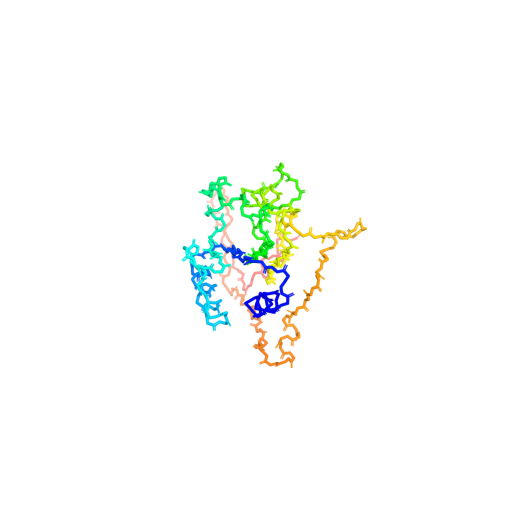83 PHE A CA 1
ATOM 1421 C C . PHE A 1 183 ? 31.923 -1.299 -32.825 1.00 87.06 183 PHE A C 1
ATOM 1423 O O . PHE A 1 183 ? 31.111 -0.393 -32.607 1.00 87.06 183 PHE A O 1
ATOM 1430 N N . PRO A 1 184 ? 31.584 -2.385 -33.541 1.00 85.69 184 PRO A N 1
ATOM 1431 C CA . PRO A 1 184 ? 30.263 -2.601 -34.132 1.00 85.69 184 PRO A CA 1
ATOM 1432 C C . PRO A 1 184 ? 29.224 -3.139 -33.127 1.00 85.69 184 PRO A C 1
ATOM 1434 O O . PRO A 1 184 ? 28.107 -3.476 -33.525 1.00 85.69 184 PRO A O 1
ATOM 1437 N N . SER A 1 185 ? 29.599 -3.284 -31.852 1.00 86.56 185 SER A N 1
ATOM 1438 C CA . SER A 1 185 ? 28.725 -3.682 -30.740 1.00 86.56 185 SER A CA 1
ATOM 1439 C C . SER A 1 185 ? 29.370 -3.368 -29.392 1.00 86.56 185 SER A C 1
ATOM 1441 O O . SER A 1 185 ? 30.601 -3.349 -29.280 1.00 86.56 185 SER A O 1
ATOM 1443 N N . PHE A 1 186 ? 28.554 -3.224 -28.345 1.00 85.06 186 PHE A N 1
ATOM 1444 C CA . PHE A 1 186 ? 29.056 -3.214 -26.966 1.00 85.06 186 PHE A CA 1
ATOM 1445 C C . PHE A 1 186 ? 29.705 -4.545 -26.573 1.00 85.06 186 PHE A C 1
ATOM 1447 O O . PHE A 1 186 ? 30.670 -4.552 -25.816 1.00 85.06 186 PHE A O 1
ATOM 1454 N N . ASN A 1 187 ? 29.217 -5.669 -27.106 1.00 85.19 187 ASN A N 1
ATOM 1455 C CA . ASN A 1 187 ? 29.802 -6.978 -26.823 1.00 85.19 187 ASN A CA 1
ATOM 1456 C C . ASN A 1 187 ? 31.271 -7.056 -27.274 1.00 85.19 187 ASN A C 1
ATOM 1458 O O . ASN A 1 187 ? 32.126 -7.466 -26.498 1.00 85.19 187 ASN A O 1
ATOM 1462 N N . GLN A 1 188 ? 31.582 -6.606 -28.496 1.00 85.12 188 GLN A N 1
ATOM 1463 C CA . GLN A 1 188 ? 32.968 -6.599 -28.979 1.00 85.12 188 GLN A CA 1
ATOM 1464 C C . GLN A 1 188 ? 33.868 -5.649 -28.184 1.00 85.12 188 GLN A C 1
ATOM 1466 O O . GLN A 1 188 ? 34.988 -6.031 -27.858 1.00 85.12 188 GLN A O 1
ATOM 1471 N N . LEU A 1 189 ? 33.367 -4.466 -27.808 1.00 87.06 189 LEU A N 1
ATOM 1472 C CA . LEU A 1 189 ? 34.090 -3.556 -26.912 1.00 87.06 189 LEU A CA 1
ATOM 1473 C C . LEU A 1 189 ? 34.480 -4.255 -25.596 1.00 87.06 189 LEU A C 1
ATOM 1475 O O . LEU A 1 189 ? 35.628 -4.173 -25.163 1.00 87.06 189 LEU A O 1
ATOM 1479 N N . LEU A 1 190 ? 33.527 -4.940 -24.953 1.00 86.25 190 LEU A N 1
ATOM 1480 C CA . LEU A 1 190 ? 33.749 -5.601 -23.664 1.00 86.25 190 LEU A CA 1
ATOM 1481 C C . LEU A 1 190 ? 34.648 -6.840 -23.780 1.00 86.25 190 LEU A C 1
ATOM 1483 O O . LEU A 1 190 ? 35.450 -7.072 -22.882 1.00 86.25 190 LEU A O 1
ATOM 1487 N N . CYS A 1 191 ? 34.560 -7.606 -24.873 1.00 85.81 191 CYS A N 1
ATOM 1488 C CA . CYS A 1 191 ? 35.448 -8.747 -25.117 1.00 85.81 191 CYS A CA 1
ATOM 1489 C C . CYS A 1 191 ? 36.916 -8.340 -25.301 1.00 85.81 191 CYS A C 1
ATOM 1491 O O . CYS A 1 191 ? 37.791 -9.090 -24.891 1.00 85.81 191 CYS A O 1
ATOM 1493 N N . GLU A 1 192 ? 37.194 -7.184 -25.909 1.00 80.56 192 GLU A N 1
ATOM 1494 C CA . GLU A 1 192 ? 38.569 -6.679 -26.061 1.00 80.56 192 GLU A CA 1
ATOM 1495 C C . GLU A 1 192 ? 39.114 -5.995 -24.795 1.00 80.56 192 GLU A C 1
ATOM 1497 O O . GLU A 1 192 ? 40.307 -5.709 -24.719 1.00 80.56 192 GLU A O 1
ATOM 1502 N N . SER A 1 193 ? 38.253 -5.731 -23.806 1.00 66.88 193 SER A N 1
ATOM 1503 C CA . SER A 1 193 ? 38.626 -5.106 -22.527 1.00 66.88 193 SER A CA 1
ATOM 1504 C C . SER A 1 193 ? 38.878 -6.116 -21.392 1.00 66.88 193 SER A C 1
ATOM 1506 O O . SER A 1 193 ? 39.203 -5.692 -20.282 1.00 66.88 193 SER A O 1
ATOM 1508 N N . ALA A 1 194 ? 38.683 -7.417 -21.644 1.00 53.94 194 ALA A N 1
ATOM 1509 C CA . ALA A 1 194 ? 38.851 -8.520 -20.688 1.00 53.94 194 ALA A CA 1
ATOM 1510 C C . ALA A 1 194 ? 40.187 -9.248 -20.894 1.00 53.94 194 ALA A C 1
ATOM 1512 O O . ALA A 1 194 ? 40.799 -9.628 -19.870 1.00 53.94 194 ALA A O 1
#

pLDDT: mean 91.74, std 8.32, range [53.94, 98.69]

Sequence (194 aa):
MAAELANRLLQLDKIDLVLCFAPSCQVVEGFRSTFSKVLGRRLDGLIGAVGAACTYQAMDYQDEAFWALLENYRVLAIFDEIHHCAGHDLLLSNAWGQQIIQNVQDQAAFTLALSGTPWRSDDKGIALARYSTAEGRLVCDYRYGLREAISDNVCRAPRIVLLDNHSVKLTEESSGDNPVRLFPSFNQLLCESA

Nearest PDB structures (foldseek):
  7zbh-assembly1_B  TM=3.795E-01  e=2.196E-02  Borreliella burgdorferi B31
  8xkv-assembly1_B  TM=3.793E-01  e=2.496E-02  Arabidopsis thaliana
  7zbh-assembly1_A  TM=3.762E-01  e=1.087E-01  Borreliella burgdorferi B31
  2g4o-assembly1_A  TM=3.884E-01  e=8.989E+00  Mycobacterium tuberculosis

Organism: Aquipseudomonas alcaligenes (strain ATCC 14909 / DSM 50342 / CCUG 1425 / JCM 20561 / NBRC 14159 / NCIMB 9945 / NCTC 10367 / 1577) (NCBI:txid1215092)

Solvent-accessible surface area (backbone atoms only — not comparable to full-atom values): 11276 Å² total; per-residue (Å²): 108,72,47,56,53,51,45,51,34,45,77,65,70,69,38,70,36,40,41,37,34,19,89,38,70,69,54,24,50,51,47,31,54,50,31,25,69,70,61,76,40,44,30,76,58,50,96,85,35,47,23,31,46,39,34,48,79,51,56,83,72,56,51,70,73,61,51,47,45,27,76,76,39,37,19,36,39,35,30,46,55,33,42,77,24,25,15,84,46,75,90,75,23,41,76,54,10,32,51,42,56,72,58,39,52,95,39,35,70,36,77,46,81,36,55,98,60,83,63,52,95,82,78,55,46,34,43,94,63,46,58,41,92,88,74,67,43,79,61,70,97,73,85,86,49,72,69,57,32,34,76,70,68,76,41,79,83,85,80,89,78,89,82,76,50,64,74,40,75,47,72,49,91,50,104,74,72,60,59,73,47,79,27,70,25,62,66,59,49,53,64,76,72,110

Radius of gyration: 23.76 Å; Cα contacts (8 Å, |Δi|>4): 297; chains: 1; bounding box: 71×36×54 Å

Foldseek 3Di:
DVLVVVQVCVVVVNWQAEEEEEADPVVQVVCQVVNCVSNVAGQPQDPRGSHHYDYLVCLVVDDPVNLCCLQVTQYEYEYEQLLVFFEDDCVRTDPSLNSCVPRPVPSHNHYHYDHLDNDDPVRGHGRPWDADPPPRHTDDPDDDHPVNCVVVVVDDDDDDDDDWAQWDWDWDDDPPDTDIDTHGGPVVVVVVVD

InterPro domains:
  IPR027417 P-loop containing nucleoside triphosphate hydrolase [G3DSA:3.40.50.300] (1-136)
  IPR027417 P-loop containing nucleoside triphosphate hydrolase [SSF52540] (2-126)

Secondary structure (DSSP, 8-state):
-HHHHHHHHHHTT--SEEEEEESSHHHHHHHHHHHHHHHSS--BSSTT-SEEEEEHHHHTT--HHHHHHHHHS-EEEEETTGGGSB-SSTTT--HHHHHIIIIITTTSSEEEE--SS---TT-PPBTT-EE-TTT--EE-S----HHHHHHTTSSPPP-------TTEEEE---SS--PEEEESSHHHHHHHT-

Mean predicted aligned error: 7.27 Å